Protein AF-A0A1W9I0Q6-F1 (afdb_monomer)

Structure (mmCIF, N/CA/C/O backbone):
data_AF-A0A1W9I0Q6-F1
#
_entry.id   AF-A0A1W9I0Q6-F1
#
loop_
_atom_site.group_PDB
_atom_site.id
_atom_site.type_symbol
_atom_site.label_atom_id
_atom_site.label_alt_id
_atom_site.label_comp_id
_atom_site.label_asym_id
_atom_site.label_enti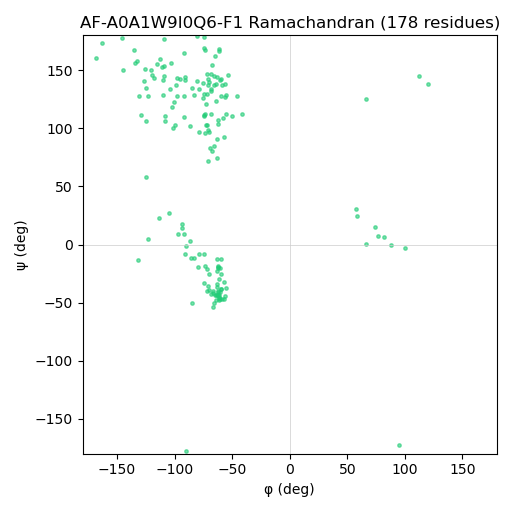ty_id
_atom_site.label_seq_id
_atom_site.pdbx_PDB_ins_code
_atom_site.Cartn_x
_atom_site.Cartn_y
_atom_site.Cartn_z
_atom_site.occupancy
_atom_site.B_iso_or_equiv
_atom_site.auth_seq_id
_atom_site.auth_comp_id
_atom_site.auth_asym_id
_atom_site.auth_atom_id
_atom_site.pdbx_PDB_model_num
ATOM 1 N N . MET A 1 1 ? -21.329 -47.667 -46.191 1.00 39.59 1 MET A N 1
ATOM 2 C CA . MET A 1 1 ? -21.368 -47.546 -44.718 1.00 39.59 1 MET A CA 1
ATOM 3 C C . MET A 1 1 ? -20.084 -46.858 -44.285 1.00 39.59 1 MET A C 1
ATOM 5 O O . MET A 1 1 ? -19.028 -47.456 -44.417 1.00 39.59 1 MET A O 1
ATOM 9 N N . ILE A 1 2 ? -20.147 -45.584 -43.893 1.00 38.78 2 ILE A N 1
ATOM 10 C CA . ILE A 1 2 ? -18.985 -44.810 -43.426 1.00 38.78 2 ILE A CA 1
ATOM 11 C C . ILE A 1 2 ? -19.354 -44.279 -42.042 1.00 38.78 2 ILE A C 1
ATOM 13 O O . ILE A 1 2 ? -20.195 -43.390 -41.925 1.00 38.78 2 ILE A O 1
ATOM 17 N N . ASN A 1 3 ? -18.756 -44.868 -41.007 1.00 37.31 3 ASN A N 1
ATOM 18 C CA . ASN A 1 3 ? -18.852 -44.400 -39.628 1.00 37.31 3 ASN A CA 1
ATOM 19 C C . ASN A 1 3 ? -18.115 -43.063 -39.511 1.00 37.31 3 ASN A C 1
ATOM 21 O O . ASN A 1 3 ? -16.892 -43.017 -39.629 1.00 37.31 3 ASN A O 1
ATOM 25 N N . ARG A 1 4 ? -18.848 -41.974 -39.267 1.00 41.19 4 ARG A N 1
ATOM 26 C CA . ARG A 1 4 ? -18.272 -40.704 -38.814 1.00 41.19 4 ARG A CA 1
ATOM 27 C C . ARG A 1 4 ? -18.498 -40.593 -37.313 1.00 41.19 4 ARG A C 1
ATOM 29 O O . ARG A 1 4 ? -19.593 -40.273 -36.867 1.00 41.19 4 ARG A O 1
ATOM 36 N N . ILE A 1 5 ? -17.454 -40.893 -36.549 1.00 46.75 5 ILE A N 1
ATOM 37 C CA . ILE A 1 5 ? -17.387 -40.608 -35.116 1.00 46.75 5 ILE A CA 1
ATOM 38 C C . ILE A 1 5 ? -17.161 -39.099 -34.988 1.00 46.75 5 ILE A C 1
ATOM 40 O O . ILE A 1 5 ? -16.113 -38.588 -35.377 1.00 46.75 5 ILE A O 1
ATOM 44 N N . ALA A 1 6 ? -18.173 -38.382 -34.505 1.00 43.44 6 ALA A N 1
ATOM 45 C CA . ALA A 1 6 ? -18.057 -36.974 -34.159 1.00 43.44 6 ALA A CA 1
ATOM 46 C C . ALA A 1 6 ? -17.273 -36.854 -32.844 1.00 43.44 6 ALA A C 1
ATOM 48 O O . ALA A 1 6 ? -17.750 -37.257 -31.785 1.00 43.44 6 ALA A O 1
ATOM 49 N N . PHE A 1 7 ? -16.056 -36.320 -32.922 1.00 38.62 7 PHE A N 1
ATOM 50 C CA . PHE A 1 7 ? -15.275 -35.917 -31.757 1.00 38.62 7 PHE A CA 1
ATOM 51 C C . PHE A 1 7 ? -15.909 -34.651 -31.165 1.00 38.62 7 PHE A C 1
ATOM 53 O O . PHE A 1 7 ? -15.760 -33.556 -31.705 1.00 38.62 7 PHE A O 1
ATOM 60 N N . VAL A 1 8 ? -16.646 -34.804 -30.067 1.00 44.09 8 VAL A N 1
ATOM 61 C CA . VAL A 1 8 ? -17.099 -33.683 -29.238 1.00 44.09 8 VAL A CA 1
ATOM 62 C C . VAL A 1 8 ? -15.913 -33.259 -28.375 1.00 44.09 8 VAL A C 1
ATOM 64 O O . VAL A 1 8 ? -15.616 -33.874 -27.354 1.00 44.09 8 VAL A O 1
ATOM 67 N N . GLY A 1 9 ? -15.192 -32.231 -28.817 1.00 40.22 9 GLY A N 1
ATOM 68 C CA . GLY A 1 9 ? -14.176 -31.569 -28.006 1.00 40.22 9 GLY A CA 1
ATOM 69 C C . GLY A 1 9 ? -14.847 -30.718 -26.932 1.00 40.22 9 GLY A C 1
ATOM 70 O O . GLY A 1 9 ? -15.237 -29.584 -27.195 1.00 40.22 9 GLY A O 1
ATOM 71 N N . ILE A 1 10 ? -14.998 -31.266 -25.727 1.00 51.72 10 ILE A N 1
ATOM 72 C CA . ILE A 1 10 ? -15.339 -30.484 -24.535 1.00 51.72 10 ILE A CA 1
ATOM 73 C C . ILE A 1 10 ? -14.088 -29.682 -24.163 1.00 51.72 10 ILE A C 1
ATOM 75 O O . ILE A 1 10 ? -13.133 -30.223 -23.609 1.00 51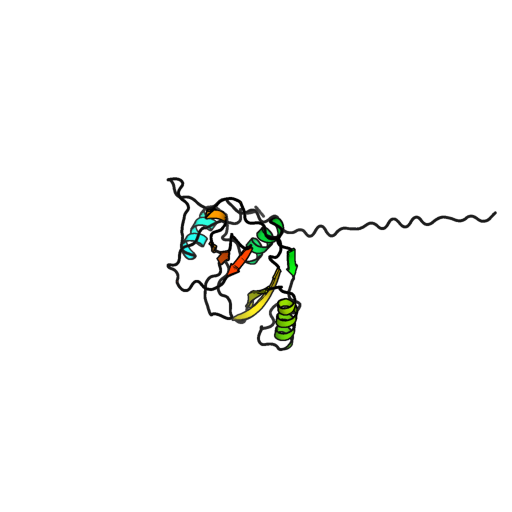.72 10 ILE A O 1
ATOM 79 N N . PHE A 1 11 ? -14.081 -28.388 -24.486 1.00 46.62 11 PHE A N 1
ATOM 80 C CA . PHE A 1 11 ? -13.127 -27.440 -23.918 1.00 46.62 11 PHE A CA 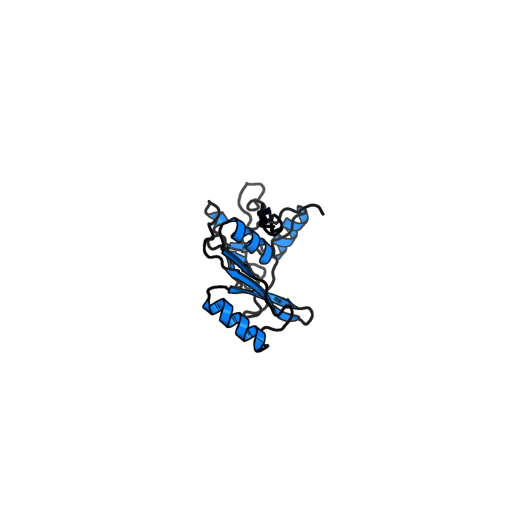1
ATOM 81 C C . PHE A 1 11 ? -13.488 -27.227 -22.447 1.00 46.62 11 PHE A C 1
ATOM 83 O O . PHE A 1 11 ? -14.374 -26.442 -22.112 1.00 46.62 11 PHE A O 1
ATOM 90 N N . ILE A 1 12 ? -12.811 -27.955 -21.561 1.00 47.06 12 ILE A N 1
ATOM 91 C CA . ILE A 1 12 ? -12.829 -27.663 -20.131 1.00 47.06 12 ILE A CA 1
ATOM 92 C C . ILE A 1 12 ? -12.022 -26.375 -19.950 1.00 47.06 12 ILE A C 1
ATOM 94 O O . ILE A 1 12 ? -10.792 -26.396 -19.926 1.00 47.06 12 ILE A O 1
ATOM 98 N N . PHE A 1 13 ? -12.719 -25.244 -19.841 1.00 43.91 13 PHE A N 1
ATOM 99 C CA . PHE A 1 13 ? -12.161 -24.043 -19.230 1.00 43.91 13 PHE A CA 1
ATOM 100 C C . PHE A 1 13 ? -11.876 -24.377 -17.761 1.00 43.91 13 PHE A C 1
ATOM 102 O O . PHE A 1 13 ? -12.733 -24.230 -16.892 1.00 43.91 13 PHE A O 1
ATOM 109 N N . LEU A 1 14 ? -10.663 -24.857 -17.481 1.00 44.56 14 LEU A N 1
ATOM 110 C CA . LEU A 1 14 ? -10.070 -24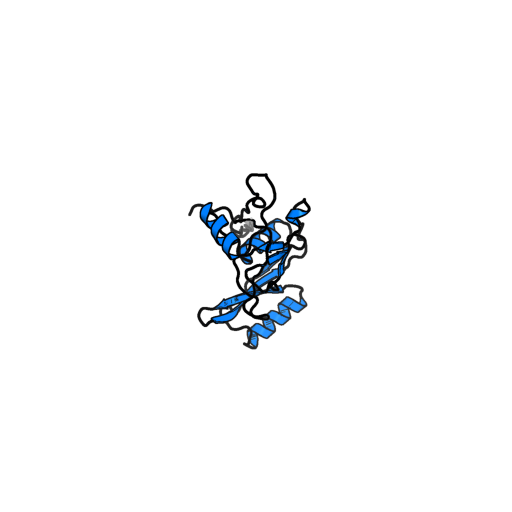.775 -16.152 1.00 44.56 14 LEU A CA 1
ATOM 111 C C . LEU A 1 14 ? -9.802 -23.291 -15.900 1.00 44.56 14 LEU A C 1
ATOM 113 O O . LEU A 1 14 ? -8.705 -22.789 -16.133 1.00 44.56 14 LEU A O 1
ATOM 117 N N . GLY A 1 15 ? -10.851 -22.568 -15.507 1.00 37.88 15 GLY A N 1
ATOM 118 C CA . GLY A 1 15 ? -10.709 -21.239 -14.946 1.00 37.88 15 GLY A CA 1
ATOM 119 C C . GLY A 1 15 ? -9.761 -21.355 -13.765 1.00 37.88 15 GLY A C 1
ATOM 120 O O . GLY A 1 15 ? -10.082 -22.013 -12.774 1.00 37.88 15 GLY A O 1
ATOM 121 N N . LEU A 1 16 ? -8.575 -20.760 -13.897 1.00 40.12 16 LEU A N 1
ATOM 122 C CA . LEU A 1 16 ? -7.727 -20.449 -12.762 1.00 40.12 16 LEU A CA 1
ATOM 123 C C . LEU A 1 16 ? -8.557 -19.560 -11.831 1.00 40.12 16 LEU A C 1
ATOM 125 O O . LEU A 1 16 ? -8.575 -18.340 -11.976 1.00 40.12 16 LEU A O 1
ATOM 129 N N . ASN A 1 17 ? -9.243 -20.170 -10.867 1.00 39.88 17 ASN A N 1
ATOM 130 C CA . ASN A 1 17 ? -9.587 -19.490 -9.632 1.00 39.88 17 ASN A CA 1
ATOM 131 C C . ASN A 1 17 ? -8.254 -19.226 -8.938 1.00 39.88 17 ASN A C 1
ATOM 133 O O . ASN A 1 17 ? -7.757 -20.035 -8.157 1.00 39.88 17 ASN A O 1
ATOM 137 N N . SER A 1 18 ? -7.633 -18.118 -9.336 1.00 44.06 18 SER A N 1
ATOM 138 C CA . SER A 1 18 ? -6.624 -17.424 -8.562 1.00 44.06 18 SER A CA 1
ATOM 139 C C . SER A 1 18 ? -7.111 -17.417 -7.116 1.00 44.06 18 SER A C 1
ATOM 141 O O . SER A 1 18 ? -8.138 -16.808 -6.811 1.00 44.06 18 SER A O 1
ATOM 143 N N . LEU A 1 19 ? -6.417 -18.149 -6.239 1.00 45.22 19 LEU A N 1
ATOM 144 C CA . LEU A 1 19 ? -6.500 -17.946 -4.799 1.00 45.22 19 LEU A CA 1
ATOM 145 C C . LEU A 1 19 ? -5.963 -16.536 -4.517 1.00 45.22 19 LEU A C 1
ATOM 147 O O . LEU A 1 19 ? -4.849 -16.362 -4.026 1.00 45.22 19 LEU A O 1
ATOM 151 N N . ALA A 1 20 ? -6.741 -15.505 -4.839 1.00 53.50 20 ALA A N 1
ATOM 152 C CA . ALA A 1 20 ? -6.611 -14.244 -4.147 1.00 53.50 20 ALA A CA 1
ATOM 153 C C . ALA A 1 20 ? -6.970 -14.574 -2.699 1.00 53.50 20 ALA A C 1
ATOM 155 O O . ALA A 1 20 ? -8.133 -14.839 -2.394 1.00 53.50 20 ALA A O 1
ATOM 156 N N . ALA A 1 21 ? -5.955 -14.678 -1.837 1.00 59.66 21 ALA A N 1
ATOM 157 C CA . ALA A 1 21 ? -6.163 -14.853 -0.409 1.00 59.66 21 ALA A CA 1
ATOM 158 C C . ALA A 1 21 ? -7.233 -13.850 0.036 1.00 59.66 21 ALA A C 1
ATOM 160 O O . ALA A 1 21 ? -7.163 -12.666 -0.306 1.00 59.66 21 ALA A O 1
ATOM 161 N N . ASP A 1 22 ? -8.263 -14.337 0.724 1.00 76.94 22 ASP A N 1
ATOM 162 C CA . ASP A 1 22 ? -9.381 -13.508 1.148 1.00 76.94 22 ASP A CA 1
ATOM 163 C C . ASP A 1 22 ? -8.898 -12.530 2.235 1.00 76.94 22 ASP A C 1
ATOM 165 O O . ASP A 1 22 ? -9.004 -12.796 3.425 1.00 76.94 22 ASP A O 1
ATOM 169 N N . VAL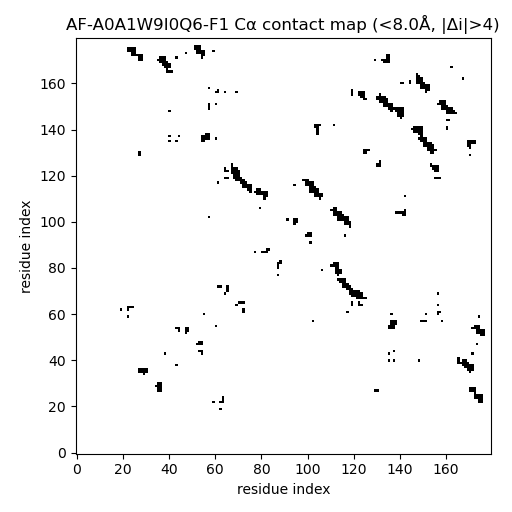 A 1 23 ? -8.307 -11.397 1.830 1.00 87.69 23 VAL A N 1
ATOM 170 C CA . VAL A 1 23 ? -7.934 -10.306 2.742 1.00 87.69 23 VAL A CA 1
ATOM 171 C C . VAL A 1 23 ? -9.197 -9.751 3.395 1.00 87.69 23 VAL A C 1
ATOM 173 O O . VAL A 1 23 ? -9.993 -9.073 2.738 1.00 87.69 23 VAL A O 1
ATOM 176 N N . GLN A 1 24 ? -9.377 -10.049 4.677 1.00 91.06 24 GLN A N 1
ATOM 177 C CA . GLN A 1 24 ? -10.445 -9.500 5.498 1.00 91.06 24 GLN A CA 1
ATOM 178 C C . GLN A 1 24 ? -9.866 -8.396 6.378 1.00 91.06 24 GLN A C 1
ATOM 180 O O . GLN A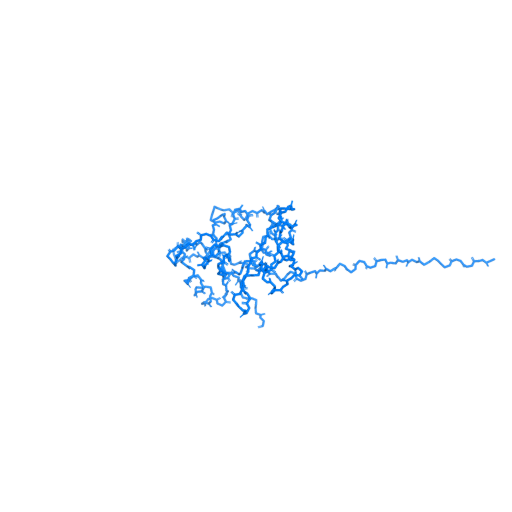 1 24 ? -8.985 -8.644 7.201 1.00 91.06 24 GLN A O 1
ATOM 185 N N . LEU A 1 25 ? -10.360 -7.174 6.198 1.00 92.31 25 LEU A N 1
ATOM 186 C CA . LEU A 1 25 ? -9.999 -6.047 7.049 1.00 92.31 25 LEU A CA 1
ATOM 187 C C . LEU A 1 25 ? -10.984 -5.945 8.213 1.00 92.31 25 LEU A C 1
ATOM 189 O O . LEU A 1 25 ? -12.181 -6.177 8.045 1.00 92.31 25 LEU A O 1
ATOM 193 N N . THR A 1 26 ? -10.492 -5.558 9.387 1.00 93.62 26 THR A N 1
ATOM 194 C CA . THR A 1 26 ? -11.357 -5.124 10.486 1.00 93.62 26 THR A CA 1
ATOM 195 C C . THR A 1 26 ? -12.151 -3.888 10.075 1.00 93.62 26 THR A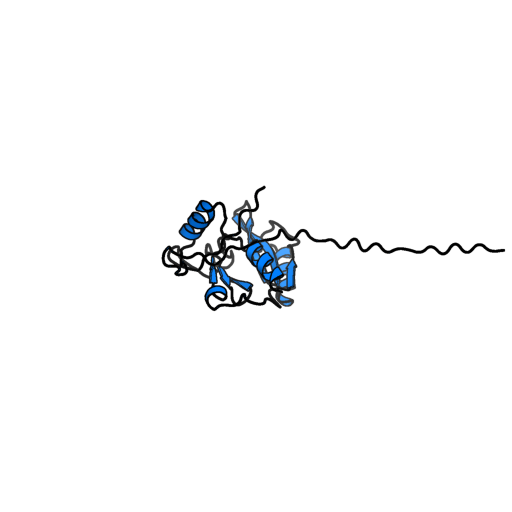 C 1
ATOM 197 O O . THR A 1 26 ? -11.814 -3.195 9.108 1.00 93.62 26 THR A O 1
ATOM 200 N N . ASP A 1 27 ? -13.169 -3.551 10.858 1.00 92.38 27 ASP A N 1
ATOM 201 C CA . ASP A 1 27 ? -13.666 -2.178 10.880 1.00 92.38 27 ASP A CA 1
ATOM 202 C C . ASP A 1 27 ? -12.559 -1.207 11.363 1.00 92.38 27 ASP A C 1
ATOM 204 O O . ASP A 1 27 ? -11.501 -1.631 11.853 1.00 92.38 27 ASP A O 1
ATOM 208 N N . ILE A 1 28 ? -12.789 0.095 11.209 1.00 93.31 28 ILE A N 1
ATOM 209 C CA . ILE A 1 28 ? -11.964 1.160 11.773 1.00 93.31 28 ILE A CA 1
ATOM 210 C C . ILE A 1 28 ? -11.877 0.950 13.283 1.00 93.31 28 ILE A C 1
ATOM 212 O O . ILE A 1 28 ? -12.897 0.836 13.969 1.00 93.31 28 ILE A O 1
ATOM 216 N N . LEU A 1 29 ? -10.654 0.904 13.812 1.00 94.38 29 LEU A N 1
ATOM 217 C CA . LEU A 1 29 ? -10.459 0.745 15.248 1.00 94.38 29 LEU A CA 1
ATOM 218 C C . LEU A 1 29 ? -11.033 1.949 16.002 1.00 94.38 29 LEU A C 1
ATOM 220 O O . LEU A 1 29 ? -10.854 3.097 15.591 1.00 94.38 29 LEU A O 1
ATOM 224 N N . ARG A 1 30 ? -11.703 1.685 17.125 1.00 94.94 30 ARG A N 1
ATOM 225 C CA . ARG A 1 30 ? -12.355 2.693 17.967 1.00 94.94 30 ARG A CA 1
ATOM 226 C C . ARG A 1 30 ? -11.867 2.590 19.409 1.00 94.94 30 ARG A C 1
ATOM 228 O O . ARG A 1 30 ? -11.467 1.515 19.852 1.00 94.94 30 ARG A O 1
ATOM 235 N N . ASP A 1 31 ? -11.875 3.715 20.116 1.00 93.06 31 ASP A N 1
ATOM 236 C CA . ASP A 1 31 ? -11.633 3.756 21.556 1.00 93.06 31 ASP A CA 1
ATOM 237 C C . ASP A 1 31 ? -12.842 3.231 22.350 1.00 93.06 31 ASP A C 1
ATOM 239 O O . ASP A 1 31 ? -13.889 2.886 21.797 1.00 93.06 31 ASP A O 1
ATOM 243 N N . GLU A 1 32 ? -12.706 3.192 23.674 1.00 94.19 32 GLU A N 1
ATOM 244 C CA . GLU A 1 32 ? -13.744 2.726 24.603 1.00 94.19 32 GLU A CA 1
ATOM 245 C C . GLU A 1 32 ? -15.027 3.577 24.555 1.00 94.19 32 GLU A C 1
ATOM 247 O O . GLU A 1 32 ? -16.094 3.124 24.964 1.00 94.19 32 GLU A O 1
ATOM 252 N N . THR A 1 33 ? -14.941 4.806 24.033 1.00 95.06 33 THR A N 1
ATOM 253 C CA . THR A 1 33 ? -16.078 5.719 23.844 1.00 95.06 33 THR A CA 1
ATOM 254 C C . THR A 1 33 ? -16.741 5.563 22.473 1.00 95.06 33 THR A C 1
ATOM 256 O O . THR A 1 33 ? -17.718 6.251 22.176 1.00 95.06 33 THR A O 1
ATOM 259 N N . GLY A 1 34 ? -16.224 4.666 21.628 1.00 92.88 34 GLY A N 1
ATOM 260 C CA . GLY A 1 34 ? -16.698 4.431 20.268 1.00 92.88 34 GLY A CA 1
ATOM 261 C C . GLY A 1 34 ? -16.152 5.418 19.234 1.00 92.88 34 GLY A C 1
ATOM 262 O O . GLY A 1 34 ? -16.577 5.377 18.074 1.00 92.88 34 GLY A O 1
ATOM 263 N N . LYS A 1 35 ? -15.213 6.299 19.595 1.00 93.75 35 LYS A N 1
ATOM 264 C CA . LYS A 1 35 ? -14.609 7.240 18.642 1.00 93.75 35 LYS A CA 1
ATOM 265 C C . LYS A 1 35 ? -13.513 6.557 17.826 1.00 93.75 35 LYS A C 1
ATOM 267 O O . LYS A 1 35 ? -12.746 5.783 18.395 1.00 93.75 35 LYS A O 1
ATOM 272 N N . PRO A 1 36 ? -13.397 6.841 16.518 1.00 94.69 36 PRO A N 1
ATOM 273 C CA . PRO A 1 36 ? -12.306 6.320 15.703 1.00 94.69 36 PRO A CA 1
ATOM 274 C C . PRO A 1 36 ? -10.923 6.670 16.265 1.00 94.69 36 PRO A C 1
ATOM 276 O O . PRO A 1 36 ? -10.678 7.803 16.684 1.00 94.69 36 PRO A O 1
ATOM 279 N N . LEU A 1 37 ? -10.005 5.707 16.232 1.00 94.31 37 LEU A N 1
ATOM 280 C CA . LEU A 1 37 ? -8.620 5.899 16.640 1.00 94.31 37 LEU A CA 1
ATOM 281 C C . LEU A 1 37 ? -7.791 6.494 15.498 1.00 94.31 37 LEU A C 1
ATOM 283 O O . LEU A 1 37 ? -7.742 5.954 14.393 1.00 94.31 37 LEU A O 1
ATOM 287 N N . LEU A 1 38 ? -7.076 7.573 15.816 1.00 94.19 38 LEU A N 1
ATOM 288 C CA . LEU A 1 38 ? -6.009 8.144 15.000 1.00 94.19 38 LEU A CA 1
ATOM 289 C C . LEU A 1 38 ? -4.680 7.852 15.696 1.00 94.19 38 LEU A C 1
ATOM 291 O O . LEU A 1 38 ? -4.362 8.455 16.725 1.00 94.19 38 LEU A O 1
ATOM 295 N N . LEU A 1 39 ? -3.918 6.909 15.153 1.00 93.12 39 LEU A N 1
ATOM 296 C CA . LEU A 1 39 ? -2.680 6.413 15.757 1.00 93.12 39 LEU A CA 1
ATOM 297 C C . LEU A 1 39 ? -1.494 6.749 14.872 1.00 93.12 39 LEU A C 1
ATOM 299 O O . LEU A 1 39 ? -1.655 6.911 13.665 1.00 93.12 39 LEU A O 1
ATOM 303 N N . ASN A 1 40 ? -0.300 6.832 15.453 1.00 91.75 40 ASN A N 1
ATOM 304 C CA . ASN A 1 40 ? 0.910 6.785 14.645 1.00 91.75 40 ASN A CA 1
ATOM 305 C C . ASN A 1 40 ? 1.179 5.361 14.146 1.00 91.75 40 ASN A C 1
ATOM 307 O O . ASN A 1 40 ? 0.554 4.395 14.591 1.00 91.75 40 ASN A O 1
ATOM 311 N N . ILE A 1 41 ? 2.121 5.224 13.218 1.00 89.69 41 ILE A N 1
ATOM 312 C CA . ILE A 1 41 ? 2.462 3.936 12.612 1.00 89.69 41 ILE A CA 1
ATOM 313 C C . ILE A 1 41 ? 2.945 2.893 13.636 1.00 89.69 41 ILE A C 1
ATOM 315 O O . ILE A 1 41 ? 2.566 1.726 13.546 1.00 89.69 41 ILE A O 1
ATOM 319 N N . VAL A 1 42 ? 3.715 3.302 14.651 1.00 89.88 42 VAL A N 1
ATOM 320 C CA . VAL A 1 42 ? 4.243 2.399 15.690 1.00 89.88 42 VAL A CA 1
ATOM 321 C C . VAL A 1 42 ? 3.101 1.834 16.538 1.00 89.88 42 VAL A C 1
ATOM 323 O O . VAL A 1 42 ? 2.973 0.618 16.683 1.00 89.88 42 VAL A O 1
ATOM 326 N N . ASP A 1 43 ? 2.222 2.702 17.032 1.00 93.56 43 ASP A N 1
ATOM 327 C CA . ASP A 1 43 ? 1.042 2.325 17.810 1.00 93.56 43 ASP A CA 1
ATOM 328 C C . ASP A 1 43 ? 0.068 1.483 16.977 1.00 93.56 43 ASP A C 1
ATOM 330 O O . ASP A 1 43 ? -0.542 0.551 17.501 1.00 93.56 43 ASP A O 1
ATOM 334 N N . SER A 1 44 ? -0.030 1.750 15.670 1.00 92.88 44 SER A N 1
ATOM 335 C CA . SER A 1 44 ? -0.845 0.969 14.729 1.00 92.88 44 SER A CA 1
ATOM 336 C C . SER A 1 44 ? -0.350 -0.475 14.603 1.00 92.88 44 SER A C 1
ATOM 338 O O . SER A 1 44 ? -1.147 -1.413 14.654 1.00 92.88 44 SER A O 1
ATOM 340 N N . HIS A 1 45 ? 0.968 -0.685 14.512 1.00 92.19 45 HIS A N 1
ATOM 341 C CA . HIS A 1 45 ? 1.546 -2.030 14.551 1.00 92.19 45 HIS A CA 1
ATOM 342 C C . HIS A 1 45 ? 1.242 -2.739 15.875 1.00 92.19 45 HIS A C 1
ATOM 344 O O . HIS A 1 45 ? 0.797 -3.890 15.874 1.00 92.19 45 HIS A O 1
ATOM 350 N N . LEU A 1 46 ? 1.454 -2.052 17.001 1.00 93.56 46 LEU A N 1
ATOM 351 C CA . LEU A 1 46 ? 1.265 -2.626 18.333 1.00 93.56 46 LEU A CA 1
ATOM 352 C C . LEU A 1 46 ? -0.195 -3.006 18.602 1.00 93.56 46 LEU A C 1
ATOM 354 O O . LEU A 1 46 ? -0.456 -4.086 19.139 1.00 93.56 46 LEU A O 1
ATOM 358 N N . ILE A 1 47 ? -1.151 -2.149 18.234 1.00 94.44 47 ILE A N 1
ATOM 359 C CA . ILE A 1 47 ? -2.574 -2.403 18.484 1.00 94.44 47 ILE A CA 1
ATOM 360 C C . ILE A 1 47 ? -3.115 -3.536 17.608 1.00 94.44 47 ILE A C 1
ATOM 362 O O . ILE A 1 47 ? -3.873 -4.370 18.107 1.00 94.44 47 ILE A O 1
ATOM 366 N N . CYS A 1 48 ? -2.698 -3.623 16.338 1.00 94.31 48 CYS A N 1
ATOM 367 C CA . CYS A 1 48 ? -3.089 -4.742 15.484 1.00 94.31 48 CYS A CA 1
ATOM 368 C C . CYS A 1 48 ? -2.518 -6.057 16.031 1.00 94.31 48 CYS A C 1
ATOM 370 O O . CYS A 1 48 ? -3.274 -7.006 16.245 1.00 94.31 48 CYS A O 1
ATOM 372 N N . ALA A 1 49 ? -1.224 -6.082 16.374 1.00 93.12 49 ALA A N 1
ATOM 373 C CA . ALA A 1 49 ? -0.562 -7.269 16.915 1.00 93.12 49 ALA A CA 1
ATOM 374 C C . ALA A 1 49 ? -1.185 -7.755 18.235 1.00 93.12 49 ALA A C 1
ATOM 376 O O . ALA A 1 49 ? -1.392 -8.956 18.419 1.00 93.12 49 ALA A O 1
ATOM 377 N N . ARG A 1 50 ? -1.549 -6.836 19.144 1.00 93.44 50 ARG A N 1
ATOM 378 C CA . ARG A 1 50 ? -2.201 -7.168 20.427 1.00 93.44 50 ARG A CA 1
ATOM 379 C C . ARG A 1 50 ? -3.498 -7.958 20.239 1.00 93.44 50 ARG A C 1
ATOM 381 O O . ARG A 1 50 ? -3.815 -8.813 21.060 1.00 93.44 50 ARG A O 1
ATOM 388 N N . ASN A 1 51 ? -4.211 -7.701 19.147 1.00 89.62 51 ASN A N 1
ATOM 389 C CA . ASN A 1 51 ? -5.465 -8.365 18.805 1.00 89.62 51 ASN A CA 1
ATOM 390 C C . ASN A 1 51 ? -5.275 -9.587 17.891 1.00 89.62 51 ASN A C 1
ATOM 392 O O . ASN A 1 51 ? -6.240 -10.037 17.281 1.00 89.62 51 ASN A O 1
ATOM 396 N N . LYS A 1 52 ? -4.050 -10.132 17.793 1.00 92.38 52 LYS A N 1
ATOM 397 C CA . LYS A 1 52 ? -3.685 -11.248 16.894 1.00 92.38 52 LYS A CA 1
ATOM 398 C C . LYS A 1 52 ? -3.950 -10.957 15.408 1.00 92.38 52 LYS A C 1
ATOM 400 O O . LYS A 1 52 ? -4.107 -11.877 14.612 1.00 92.38 52 LYS A O 1
ATOM 405 N N . ASN A 1 53 ? -3.969 -9.678 15.055 1.00 93.31 53 ASN A N 1
ATOM 406 C CA . ASN A 1 53 ? -4.086 -9.175 13.696 1.00 93.31 53 ASN A CA 1
ATOM 407 C C . ASN A 1 53 ? -2.744 -8.560 13.273 1.00 93.31 53 ASN A C 1
ATOM 409 O O . ASN A 1 53 ? -1.819 -8.442 14.080 1.00 93.31 53 ASN A O 1
ATOM 413 N N . HIS A 1 54 ? -2.633 -8.095 12.033 1.00 93.62 54 HIS A N 1
ATOM 414 C CA . HIS A 1 54 ? -1.484 -7.294 11.603 1.00 93.62 54 HIS A CA 1
ATOM 415 C C . HIS A 1 54 ? -1.922 -6.056 10.837 1.00 93.62 54 HIS A C 1
ATOM 417 O O . HIS A 1 54 ? -3.037 -5.973 10.325 1.00 93.62 54 HIS A O 1
ATOM 423 N N . LEU A 1 55 ? -1.046 -5.057 10.810 1.00 93.75 55 LEU A N 1
ATOM 424 C CA . LEU A 1 55 ? -1.267 -3.872 9.997 1.00 93.75 55 LEU A CA 1
ATOM 425 C C . LEU A 1 55 ? -1.158 -4.275 8.510 1.00 93.75 55 LEU A C 1
ATOM 427 O O . LEU A 1 55 ? -0.200 -4.973 8.174 1.00 93.75 55 LEU A O 1
ATOM 431 N N . PRO A 1 56 ? -2.094 -3.890 7.625 1.00 93.44 56 PRO A N 1
ATOM 432 C CA . PRO A 1 56 ? -2.091 -4.381 6.254 1.00 93.44 56 PRO A CA 1
ATOM 433 C C . PRO A 1 56 ? -0.902 -3.845 5.464 1.00 93.44 56 PRO A C 1
ATOM 435 O O . PRO A 1 56 ? -0.610 -2.650 5.481 1.00 93.44 56 PRO A O 1
ATOM 438 N N . SER A 1 57 ? -0.225 -4.717 4.731 1.00 92.00 57 SER A N 1
ATOM 439 C CA . SER A 1 57 ? 0.754 -4.318 3.717 1.00 92.00 57 SER A CA 1
ATOM 440 C C . SER A 1 57 ? 0.085 -3.561 2.560 1.00 92.00 57 SER A C 1
ATOM 442 O O . SER A 1 57 ? -1.125 -3.667 2.340 1.00 92.00 57 SER A O 1
ATOM 444 N N . SER A 1 58 ? 0.872 -2.837 1.756 1.00 91.19 58 SER A N 1
ATOM 445 C CA . SER A 1 58 ? 0.360 -2.206 0.523 1.00 91.19 58 SER A CA 1
ATOM 446 C C . SER A 1 58 ? -0.297 -3.227 -0.411 1.00 91.19 58 SER A C 1
ATOM 448 O O . SER A 1 58 ? -1.328 -2.942 -1.014 1.00 91.19 58 SER A O 1
ATOM 450 N N . ARG A 1 59 ? 0.261 -4.443 -0.488 1.00 91.75 59 ARG A N 1
ATOM 451 C CA . ARG A 1 59 ? -0.297 -5.539 -1.287 1.00 91.75 59 ARG A CA 1
ATOM 452 C C . ARG A 1 59 ? -1.664 -5.984 -0.768 1.00 91.75 59 ARG A C 1
ATOM 454 O O . ARG A 1 59 ? -2.575 -6.176 -1.562 1.00 91.75 59 ARG A O 1
ATOM 461 N N . GLU A 1 60 ? -1.834 -6.126 0.544 1.00 93.19 60 GLU A N 1
ATOM 462 C CA . GLU A 1 60 ? -3.120 -6.520 1.135 1.00 93.19 60 GLU A CA 1
ATOM 463 C C . GLU A 1 60 ? -4.197 -5.455 0.942 1.00 93.19 60 GLU A C 1
ATOM 465 O O . GLU A 1 60 ? -5.329 -5.793 0.600 1.00 93.19 60 GLU A O 1
ATOM 470 N N . PHE A 1 61 ? -3.849 -4.174 1.075 1.00 93.44 61 PHE A N 1
ATOM 471 C CA . PHE A 1 61 ? -4.778 -3.096 0.746 1.00 93.44 61 PHE A CA 1
ATOM 472 C C . PHE A 1 61 ? -5.166 -3.072 -0.728 1.00 93.44 61 PHE A C 1
ATOM 474 O O . PHE A 1 61 ? -6.322 -2.815 -1.045 1.00 93.44 61 PHE A O 1
ATOM 481 N N . LEU A 1 62 ? -4.244 -3.383 -1.636 1.00 92.75 62 LEU A N 1
ATOM 482 C CA . LEU A 1 62 ? -4.576 -3.443 -3.057 1.00 92.75 62 LEU A CA 1
ATOM 483 C C . LEU A 1 62 ? -5.387 -4.687 -3.418 1.00 92.75 62 LEU A C 1
ATOM 485 O O . LEU A 1 62 ? -6.287 -4.601 -4.247 1.00 92.75 62 LEU A O 1
ATOM 489 N N . LEU A 1 63 ? -5.168 -5.819 -2.747 1.00 92.75 63 LEU A N 1
ATOM 490 C CA . LEU A 1 63 ? -6.069 -6.971 -2.847 1.00 92.75 63 LEU A CA 1
ATOM 491 C C . LEU A 1 63 ? -7.472 -6.618 -2.337 1.00 92.75 63 LEU A C 1
ATOM 493 O O . LEU A 1 63 ? -8.467 -7.000 -2.952 1.00 92.75 63 LEU A O 1
ATOM 497 N N . TYR A 1 64 ? -7.559 -5.855 -1.247 1.00 92.62 64 TYR A N 1
ATOM 498 C CA . TYR A 1 64 ? -8.820 -5.292 -0.779 1.00 92.62 64 TYR A CA 1
ATOM 499 C C . TYR A 1 64 ? -9.444 -4.346 -1.822 1.00 92.62 64 TYR A C 1
ATOM 501 O O . TYR A 1 64 ? -10.622 -4.495 -2.140 1.00 92.62 64 TYR A O 1
ATOM 509 N N . ALA A 1 65 ? -8.669 -3.442 -2.428 1.00 93.75 65 ALA A N 1
ATOM 510 C CA . ALA A 1 65 ? -9.150 -2.541 -3.474 1.00 93.75 65 ALA A CA 1
ATOM 511 C C . ALA A 1 65 ? -9.689 -3.303 -4.697 1.00 93.75 65 ALA A C 1
ATOM 513 O O . ALA A 1 65 ? -10.727 -2.931 -5.240 1.00 93.75 65 ALA A O 1
ATOM 514 N N . VAL A 1 66 ? -9.050 -4.410 -5.094 1.00 92.94 66 VAL A N 1
ATOM 515 C CA . VAL A 1 66 ? -9.527 -5.275 -6.190 1.00 92.94 66 VAL A CA 1
ATOM 516 C C . VAL A 1 66 ? -10.894 -5.879 -5.871 1.00 92.94 66 VAL A C 1
ATOM 518 O O . VAL A 1 66 ? -11.785 -5.872 -6.718 1.00 92.94 66 VAL A O 1
ATOM 521 N N . LYS A 1 67 ? -11.129 -6.318 -4.629 1.00 91.62 67 LYS A N 1
ATOM 522 C CA . LYS A 1 67 ? -12.469 -6.771 -4.200 1.00 91.62 67 LYS A CA 1
ATOM 523 C C . LYS A 1 67 ? -13.519 -5.663 -4.234 1.00 91.62 67 LYS A C 1
ATOM 525 O O . LYS A 1 67 ? -14.710 -5.949 -4.304 1.00 91.62 67 LYS A O 1
ATOM 530 N N . ARG A 1 68 ? -13.074 -4.410 -4.162 1.00 92.12 68 ARG A N 1
ATOM 531 C CA . ARG A 1 68 ? -13.890 -3.199 -4.259 1.00 92.12 68 ARG A CA 1
ATOM 532 C C . ARG A 1 68 ? -13.969 -2.649 -5.687 1.00 92.12 68 ARG A C 1
ATOM 534 O O . ARG A 1 68 ? -14.389 -1.516 -5.858 1.00 92.12 68 ARG A O 1
ATOM 541 N N . GLY A 1 69 ? -13.575 -3.420 -6.702 1.00 93.81 69 GLY A N 1
ATOM 542 C CA . GLY A 1 69 ? -13.726 -3.047 -8.111 1.00 93.81 69 GLY A CA 1
ATOM 543 C C . GLY A 1 69 ? -12.467 -2.498 -8.782 1.00 93.81 69 GLY A C 1
ATOM 544 O O . GLY A 1 69 ? -12.494 -2.268 -9.991 1.00 93.81 69 GLY A O 1
ATOM 545 N N . ALA A 1 70 ? -11.351 -2.337 -8.058 1.00 94.38 70 ALA A N 1
ATOM 546 C CA . ALA A 1 70 ? -10.078 -2.014 -8.699 1.00 94.38 70 ALA A CA 1
ATOM 547 C C . ALA A 1 70 ? -9.686 -3.106 -9.704 1.00 94.38 70 ALA A C 1
ATOM 549 O O . ALA A 1 70 ? -9.885 -4.302 -9.478 1.00 94.38 70 ALA A O 1
ATOM 550 N N . LYS A 1 71 ? -9.102 -2.690 -10.825 1.00 94.25 71 LYS A N 1
ATOM 551 C CA . LYS A 1 71 ? -8.948 -3.547 -11.998 1.00 94.25 71 LYS A CA 1
ATOM 552 C C . LYS A 1 71 ? -8.005 -4.727 -11.784 1.00 94.25 71 LYS A C 1
ATOM 554 O O . LYS A 1 71 ? -8.370 -5.850 -12.128 1.00 94.25 71 LYS A O 1
ATOM 559 N N . LYS A 1 72 ? -6.766 -4.487 -11.329 1.00 89.00 72 LYS A N 1
ATOM 560 C CA . LYS A 1 72 ? -5.750 -5.554 -11.229 1.00 89.00 72 LYS A CA 1
ATOM 561 C C . LYS A 1 72 ? -4.501 -5.184 -10.431 1.00 89.00 72 LYS A C 1
ATOM 563 O O . LYS A 1 72 ? -4.131 -4.018 -10.316 1.00 89.00 72 LYS A O 1
ATOM 568 N N . ILE A 1 73 ? -3.805 -6.239 -10.009 1.00 93.06 73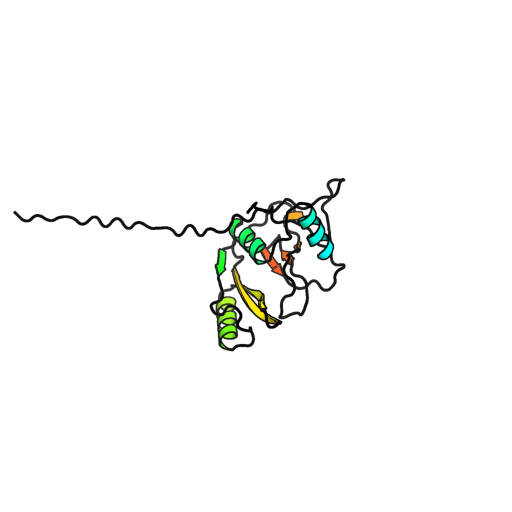 ILE A N 1
ATOM 569 C CA . ILE A 1 73 ? -2.388 -6.254 -9.632 1.00 93.06 73 ILE A CA 1
ATOM 570 C C . ILE A 1 73 ? -1.636 -7.048 -10.708 1.00 93.06 73 ILE A C 1
ATOM 572 O O . ILE A 1 73 ? -2.161 -8.038 -11.223 1.00 93.06 73 ILE A O 1
ATOM 576 N N . VAL A 1 74 ? -0.430 -6.614 -11.066 1.00 94.62 74 VAL A N 1
ATOM 577 C CA . VAL A 1 74 ? 0.447 -7.285 -12.032 1.00 94.62 74 VAL A CA 1
ATOM 578 C C . VAL A 1 74 ? 1.839 -7.424 -11.429 1.00 94.62 74 VAL A C 1
ATOM 580 O O . VAL A 1 74 ? 2.402 -6.446 -10.956 1.00 94.62 74 VAL A O 1
ATOM 583 N N . GLU A 1 75 ? 2.405 -8.627 -11.432 1.00 95.00 75 GLU A N 1
ATOM 584 C CA . GLU A 1 75 ? 3.763 -8.844 -10.921 1.00 95.00 75 GLU A CA 1
ATOM 585 C C . GLU A 1 75 ? 4.813 -8.242 -11.869 1.00 95.00 75 GLU A C 1
ATOM 587 O O . GLU A 1 75 ? 4.631 -8.242 -13.088 1.00 95.00 75 GLU A O 1
ATOM 592 N N . THR A 1 76 ? 5.922 -7.740 -11.318 1.00 95.94 76 THR A N 1
ATOM 593 C CA . THR A 1 76 ? 7.076 -7.324 -12.135 1.00 95.94 76 THR A CA 1
ATOM 594 C C . THR A 1 76 ? 7.746 -8.535 -12.788 1.00 95.94 76 THR A C 1
ATOM 596 O O . THR A 1 76 ? 7.815 -9.614 -12.194 1.00 95.94 76 THR A O 1
ATOM 599 N N . ASN A 1 77 ? 8.300 -8.365 -13.993 1.00 97.44 77 ASN A N 1
ATOM 600 C CA . ASN A 1 77 ? 9.143 -9.393 -14.613 1.00 97.44 77 ASN A CA 1
ATOM 601 C C . ASN A 1 77 ? 10.568 -9.411 -14.040 1.00 97.44 77 ASN A C 1
ATOM 603 O O . ASN A 1 77 ? 11.352 -10.306 -14.360 1.00 97.44 77 ASN A O 1
ATOM 607 N N . PHE A 1 78 ? 10.919 -8.428 -13.210 1.00 96.88 78 PHE A N 1
ATOM 608 C CA . PHE A 1 78 ? 12.266 -8.223 -12.689 1.00 96.88 78 PHE A CA 1
ATOM 609 C C . PHE A 1 78 ? 12.279 -8.181 -11.155 1.00 96.88 78 PHE A C 1
ATOM 611 O O . PHE A 1 78 ? 12.730 -7.192 -10.568 1.00 96.88 78 PHE A O 1
ATOM 618 N N . PRO A 1 79 ? 11.806 -9.249 -10.481 1.00 93.88 79 PRO A N 1
ATOM 619 C CA . PRO A 1 79 ? 11.803 -9.287 -9.028 1.00 93.88 79 PRO A CA 1
ATOM 620 C C . PRO A 1 79 ? 13.231 -9.124 -8.502 1.00 93.88 79 PRO A C 1
ATOM 622 O O . PRO A 1 79 ? 14.174 -9.721 -9.020 1.00 93.88 79 PRO A O 1
ATOM 625 N N . GLU A 1 80 ? 13.378 -8.309 -7.460 1.00 94.38 80 GLU A N 1
ATOM 626 C CA . GLU A 1 80 ? 14.647 -8.035 -6.770 1.00 94.38 80 GLU A CA 1
ATOM 627 C C . GLU A 1 80 ? 15.715 -7.280 -7.594 1.00 94.38 80 GLU A C 1
ATOM 629 O O . GLU A 1 80 ? 16.779 -6.967 -7.049 1.00 94.38 80 GLU A O 1
ATOM 634 N N . ILE A 1 81 ? 15.446 -6.916 -8.856 1.00 96.69 81 ILE A N 1
ATOM 635 C CA . ILE A 1 81 ? 16.341 -6.074 -9.664 1.00 96.69 81 ILE A CA 1
ATOM 636 C C . ILE A 1 81 ? 16.065 -4.600 -9.368 1.00 96.69 81 ILE A C 1
ATOM 638 O O . ILE A 1 81 ? 14.919 -4.155 -9.307 1.00 96.69 81 ILE A O 1
ATOM 642 N N . SER A 1 82 ? 17.136 -3.828 -9.184 1.00 94.69 82 SER A N 1
ATOM 643 C CA . SER A 1 82 ? 17.024 -2.415 -8.842 1.00 94.69 82 SER A CA 1
ATOM 644 C C . SER A 1 82 ? 16.288 -1.600 -9.911 1.00 94.69 82 SER A C 1
ATOM 646 O O . SER A 1 82 ? 16.550 -1.756 -11.102 1.00 94.69 82 SER A O 1
ATOM 648 N N . ILE A 1 83 ? 15.466 -0.636 -9.479 1.00 93.81 83 ILE A N 1
ATOM 649 C CA . ILE A 1 83 ? 14.799 0.345 -10.359 1.00 93.81 83 ILE A CA 1
ATOM 650 C C . ILE A 1 83 ? 15.774 1.210 -11.175 1.00 93.81 83 ILE A C 1
ATOM 652 O O . ILE A 1 83 ? 15.365 1.912 -12.097 1.00 93.81 83 ILE A O 1
ATOM 656 N N . TYR A 1 84 ? 17.066 1.186 -10.839 1.00 94.06 84 TYR A N 1
ATOM 657 C CA . TYR A 1 84 ? 18.104 1.875 -11.597 1.00 94.06 84 TYR A CA 1
ATOM 658 C C . TYR A 1 84 ? 18.605 1.079 -12.813 1.00 94.06 84 TYR A C 1
ATOM 660 O O . TYR A 1 84 ? 19.287 1.666 -13.656 1.00 94.06 84 TYR A O 1
ATOM 668 N N . ASP A 1 85 ? 18.258 -0.207 -12.932 1.00 97.38 85 ASP A N 1
ATOM 669 C CA . ASP A 1 85 ? 18.557 -1.028 -14.107 1.00 97.38 85 ASP A CA 1
ATOM 670 C C . ASP A 1 85 ? 17.705 -0.599 -15.313 1.00 97.38 85 ASP A C 1
ATOM 672 O O . ASP A 1 85 ? 16.504 -0.349 -15.203 1.00 97.38 85 ASP A O 1
ATOM 676 N N . GLU A 1 86 ? 18.323 -0.528 -16.492 1.00 97.69 86 GLU A N 1
ATOM 677 C CA . GLU A 1 86 ? 17.672 -0.056 -17.719 1.00 97.69 86 GLU A CA 1
ATOM 678 C C . GLU A 1 86 ? 16.476 -0.914 -18.154 1.00 97.69 86 GLU A C 1
ATOM 680 O O . GLU A 1 86 ? 15.537 -0.394 -18.757 1.00 97.69 86 GLU A O 1
ATOM 685 N N . LYS A 1 87 ? 16.469 -2.219 -17.859 1.00 97.75 87 LYS A N 1
ATOM 686 C CA . LYS A 1 87 ? 15.323 -3.085 -18.174 1.00 97.75 87 LYS A CA 1
ATOM 687 C C . LYS A 1 87 ? 14.138 -2.785 -17.264 1.00 97.75 87 LYS A C 1
ATOM 689 O O . LYS A 1 87 ? 13.012 -2.718 -17.747 1.00 97.75 87 LYS A O 1
ATOM 694 N N . VAL A 1 88 ? 14.404 -2.542 -15.981 1.00 97.19 88 VAL A N 1
ATOM 695 C CA . VAL A 1 88 ? 13.369 -2.198 -14.999 1.00 97.19 88 VAL A CA 1
ATOM 696 C C . VAL A 1 88 ? 12.789 -0.819 -15.301 1.00 97.19 88 VAL A C 1
ATOM 698 O O . VAL A 1 88 ? 11.574 -0.666 -15.318 1.00 97.19 88 VAL A O 1
ATOM 701 N N . LYS A 1 89 ? 13.624 0.171 -15.647 1.00 96.50 89 LYS A N 1
ATOM 702 C CA . LYS A 1 89 ? 13.141 1.498 -16.074 1.00 96.50 89 LYS A CA 1
ATOM 703 C C . LYS A 1 89 ? 12.188 1.416 -17.263 1.00 96.50 89 LYS A C 1
ATOM 705 O O . LYS A 1 89 ? 11.160 2.085 -17.259 1.00 96.50 89 LYS A O 1
ATOM 710 N N . LYS A 1 90 ? 12.519 0.601 -18.272 1.00 97.75 90 LYS A N 1
ATOM 711 C CA . LYS A 1 90 ? 11.653 0.394 -19.443 1.00 97.75 90 LYS A CA 1
ATOM 712 C C . LYS A 1 90 ? 10.311 -0.217 -19.057 1.00 97.75 90 LYS A C 1
ATOM 714 O O . LYS A 1 90 ? 9.291 0.266 -19.529 1.00 97.75 90 LYS A O 1
ATOM 719 N N . GLU A 1 91 ? 10.319 -1.222 -18.182 1.00 97.56 91 GLU A N 1
ATOM 720 C CA . GLU A 1 91 ? 9.089 -1.828 -17.666 1.00 97.56 91 GLU A CA 1
ATOM 721 C C . GLU A 1 91 ? 8.233 -0.801 -16.911 1.00 97.56 91 GLU A C 1
ATOM 723 O O . GLU A 1 91 ? 7.046 -0.670 -17.192 1.00 97.56 91 GLU A O 1
ATOM 728 N N . ILE A 1 92 ? 8.837 -0.014 -16.013 1.00 96.44 92 ILE A N 1
ATOM 729 C CA . ILE A 1 92 ? 8.125 1.028 -15.262 1.00 96.44 92 ILE A CA 1
ATOM 730 C C . ILE A 1 92 ? 7.448 2.019 -16.212 1.00 96.44 92 ILE A C 1
ATOM 732 O O . ILE A 1 92 ? 6.274 2.327 -16.020 1.00 96.44 92 ILE A O 1
ATOM 736 N N . VAL A 1 93 ? 8.165 2.503 -17.231 1.00 96.69 93 VAL A N 1
ATOM 737 C CA . VAL A 1 93 ? 7.611 3.433 -18.228 1.00 96.69 93 VAL A CA 1
ATOM 738 C C . VAL A 1 93 ? 6.455 2.791 -18.997 1.00 96.69 93 VAL A C 1
ATOM 740 O O . VAL A 1 93 ? 5.405 3.410 -19.126 1.00 96.69 93 VAL A O 1
ATOM 743 N N . GLU A 1 94 ? 6.601 1.539 -19.438 1.00 97.19 94 GLU A N 1
ATOM 744 C CA . GLU A 1 94 ? 5.543 0.816 -20.154 1.00 97.19 94 GLU A CA 1
ATOM 745 C C . GLU A 1 94 ? 4.255 0.703 -19.324 1.00 97.19 94 GLU A C 1
ATOM 747 O O . GLU A 1 94 ? 3.165 0.987 -19.825 1.00 97.19 94 GLU A O 1
ATOM 752 N N . TYR A 1 95 ? 4.351 0.325 -18.047 1.00 96.38 95 TYR A N 1
ATOM 753 C CA . TYR A 1 95 ? 3.179 0.259 -17.169 1.00 96.38 95 TYR A CA 1
ATOM 754 C C . TYR A 1 95 ? 2.589 1.644 -16.892 1.00 96.38 95 TYR A C 1
ATOM 756 O O . TYR A 1 95 ? 1.365 1.807 -16.940 1.00 96.38 95 TYR A O 1
ATOM 764 N N . TRP A 1 96 ? 3.443 2.642 -16.661 1.00 92.94 96 TRP A N 1
ATOM 765 C CA . TRP A 1 96 ? 3.021 4.012 -16.385 1.00 92.94 96 TRP A CA 1
ATOM 766 C C . TRP A 1 96 ? 2.239 4.623 -17.552 1.00 92.94 96 TRP A C 1
ATOM 768 O O . TRP A 1 96 ? 1.179 5.213 -17.335 1.00 92.94 96 TRP A O 1
ATOM 778 N N . ASP A 1 97 ? 2.696 4.416 -18.789 1.00 94.12 97 ASP A N 1
ATOM 779 C CA . ASP A 1 97 ? 2.017 4.877 -20.010 1.00 94.12 97 ASP A CA 1
ATOM 780 C C . ASP A 1 97 ? 0.625 4.243 -20.190 1.00 94.12 97 ASP A C 1
ATOM 782 O O . ASP A 1 97 ? -0.237 4.794 -20.875 1.00 94.12 97 ASP A O 1
ATOM 786 N N . ASN A 1 98 ? 0.369 3.111 -19.526 1.00 93.38 98 ASN A N 1
ATOM 787 C CA . ASN A 1 98 ? -0.928 2.436 -19.484 1.00 93.38 98 ASN A CA 1
ATOM 788 C C . ASN A 1 98 ? -1.757 2.772 -18.227 1.00 93.38 98 ASN A C 1
ATOM 790 O O . ASN A 1 98 ? -2.781 2.130 -17.980 1.00 93.38 98 ASN A O 1
ATOM 794 N N . GLY A 1 99 ? -1.329 3.753 -17.424 1.00 91.50 99 GLY A N 1
ATOM 795 C CA . GLY A 1 99 ? -2.008 4.164 -16.191 1.00 91.50 99 GLY A CA 1
ATOM 796 C C . GLY A 1 99 ? -1.846 3.186 -15.024 1.00 91.50 99 GLY A C 1
ATOM 797 O O . GLY A 1 99 ? -2.588 3.274 -14.048 1.00 91.50 99 GLY A O 1
ATOM 798 N N . ILE A 1 100 ? -0.895 2.253 -15.109 1.00 95.38 100 ILE A N 1
ATOM 799 C CA . ILE A 1 100 ? -0.637 1.244 -14.082 1.00 95.38 100 ILE A CA 1
ATOM 800 C C . ILE A 1 100 ? 0.564 1.705 -13.251 1.00 95.38 100 ILE A C 1
ATOM 802 O O . ILE A 1 100 ? 1.652 1.945 -13.774 1.00 95.38 100 ILE A O 1
ATOM 806 N N . LYS A 1 101 ? 0.369 1.843 -11.941 1.00 93.31 101 LYS A N 1
ATOM 807 C CA . LYS A 1 101 ? 1.360 2.429 -11.036 1.00 93.31 101 LYS A CA 1
ATOM 808 C C . LYS A 1 101 ? 2.274 1.355 -10.448 1.00 93.31 101 LYS A C 1
ATOM 810 O O . LYS A 1 101 ? 1.785 0.279 -10.104 1.00 93.31 101 LYS A O 1
ATOM 815 N N . PRO A 1 102 ? 3.577 1.621 -10.286 1.00 92.50 102 PRO A N 1
ATOM 816 C CA . PRO A 1 102 ? 4.461 0.740 -9.538 1.00 92.50 102 PRO A CA 1
ATOM 817 C C . PRO A 1 102 ? 4.229 0.883 -8.027 1.00 92.50 102 PRO A C 1
ATOM 819 O O . PRO A 1 102 ? 4.083 1.985 -7.501 1.00 92.50 102 PRO A O 1
ATOM 822 N N . ALA A 1 103 ? 4.242 -0.241 -7.318 1.00 89.81 103 ALA A N 1
ATOM 823 C CA . ALA A 1 103 ? 4.474 -0.316 -5.885 1.00 89.81 103 ALA A CA 1
ATOM 824 C C . ALA A 1 103 ? 5.899 -0.818 -5.659 1.00 89.81 103 ALA A C 1
ATOM 826 O O . ALA A 1 103 ? 6.342 -1.788 -6.279 1.00 89.81 103 ALA A O 1
ATOM 827 N N . PHE A 1 104 ? 6.621 -0.159 -4.765 1.00 88.62 104 PHE A N 1
ATOM 828 C CA . PHE A 1 104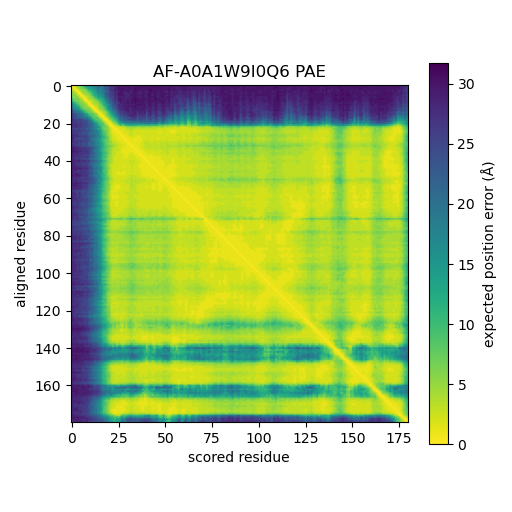 ? 8.034 -0.424 -4.547 1.00 88.62 104 PHE A CA 1
ATOM 829 C C . PHE A 1 104 ? 8.300 -1.042 -3.175 1.00 88.62 104 PHE A C 1
ATOM 831 O O . PHE A 1 104 ? 7.512 -0.891 -2.242 1.00 88.62 104 PHE A O 1
ATOM 838 N N . LYS A 1 105 ? 9.459 -1.689 -3.051 1.00 86.69 105 LYS A N 1
ATOM 839 C CA . LYS A 1 105 ? 10.037 -2.144 -1.782 1.00 86.69 105 LYS A CA 1
ATOM 840 C C . LYS A 1 105 ? 11.562 -2.039 -1.829 1.00 86.69 105 LYS A C 1
ATOM 842 O O . LYS A 1 105 ? 12.146 -1.715 -2.864 1.00 86.69 105 LYS A O 1
ATOM 847 N N . TYR A 1 106 ? 12.208 -2.380 -0.721 1.00 86.94 106 TYR A N 1
ATOM 848 C CA . TYR A 1 106 ? 13.643 -2.648 -0.689 1.00 86.94 106 TYR A CA 1
ATOM 849 C C . TYR A 1 106 ? 13.911 -4.156 -0.743 1.00 86.94 106 TYR A C 1
ATOM 851 O O . TYR A 1 106 ? 13.231 -4.931 -0.069 1.00 86.94 106 TYR A O 1
ATOM 859 N N . ASN A 1 107 ? 14.901 -4.567 -1.538 1.00 89.62 107 ASN A N 1
ATOM 860 C CA . ASN A 1 107 ? 15.399 -5.945 -1.550 1.00 89.62 107 ASN A CA 1
ATOM 861 C C . ASN A 1 107 ? 16.374 -6.213 -0.385 1.00 89.62 107 ASN A C 1
ATOM 863 O O . ASN A 1 107 ? 16.712 -5.321 0.397 1.00 89.62 107 ASN A O 1
ATOM 867 N N . SER A 1 108 ? 16.885 -7.443 -0.289 1.00 90.44 108 SER A N 1
ATOM 868 C CA . SER A 1 108 ? 17.855 -7.854 0.744 1.00 90.44 108 SER A CA 1
ATOM 869 C C . SER A 1 108 ? 19.194 -7.101 0.702 1.00 90.44 108 SER A C 1
ATOM 871 O O . SER A 1 108 ? 19.918 -7.088 1.694 1.00 90.44 108 SER A O 1
ATOM 873 N N . MET A 1 109 ? 19.517 -6.449 -0.419 1.00 92.06 109 MET A N 1
ATOM 874 C CA . MET A 1 109 ? 20.698 -5.593 -0.582 1.00 92.06 109 MET A CA 1
ATOM 875 C C . MET A 1 109 ? 20.409 -4.120 -0.258 1.00 92.06 109 MET A C 1
ATOM 877 O O . MET A 1 109 ? 21.244 -3.259 -0.533 1.00 92.06 109 MET A O 1
ATOM 881 N N . ASN A 1 110 ? 19.233 -3.814 0.301 1.00 87.88 110 ASN A N 1
ATOM 882 C CA . ASN A 1 110 ? 18.764 -2.455 0.562 1.00 87.88 110 ASN A CA 1
ATOM 883 C C . ASN A 1 110 ? 18.718 -1.581 -0.706 1.00 87.88 110 ASN A C 1
ATOM 885 O O . ASN A 1 110 ? 18.911 -0.365 -0.656 1.00 87.88 110 ASN A O 1
ATOM 889 N N . GLN A 1 111 ? 18.467 -2.200 -1.862 1.00 90.50 111 GLN A N 1
ATOM 890 C CA . GLN A 1 111 ? 18.242 -1.497 -3.118 1.00 90.50 111 GLN A CA 1
ATOM 891 C C . GLN A 1 111 ? 16.743 -1.361 -3.382 1.00 90.50 111 GLN A C 1
ATOM 893 O O . GLN A 1 111 ? 15.982 -2.287 -3.089 1.00 90.50 111 GLN A O 1
ATOM 898 N N . PRO A 1 112 ? 16.314 -0.233 -3.962 1.00 90.25 112 PRO A N 1
ATOM 899 C CA . PRO A 1 112 ? 14.927 -0.044 -4.346 1.00 90.25 112 PRO A CA 1
ATOM 900 C C . PRO A 1 112 ? 14.569 -0.908 -5.554 1.00 90.25 112 PRO A C 1
ATOM 902 O O . PRO A 1 112 ? 15.276 -0.872 -6.566 1.00 90.25 112 PRO A O 1
ATOM 905 N N . VAL A 1 113 ? 13.476 -1.662 -5.448 1.00 92.62 113 VAL A N 1
ATOM 906 C CA . VAL A 1 113 ? 12.963 -2.582 -6.477 1.00 92.62 113 VAL A CA 1
ATOM 907 C C . VAL A 1 113 ? 11.454 -2.403 -6.638 1.00 92.62 113 VAL A C 1
ATOM 909 O O . VAL A 1 113 ? 10.773 -1.951 -5.712 1.00 92.62 113 VAL A O 1
ATOM 912 N N . VAL A 1 114 ? 10.916 -2.766 -7.803 1.00 93.50 114 VAL A N 1
ATOM 913 C CA . VAL A 1 114 ? 9.461 -2.889 -7.977 1.00 93.50 114 VAL A CA 1
ATOM 914 C C . VAL A 1 114 ? 9.007 -4.166 -7.271 1.00 93.50 114 VAL A C 1
ATOM 916 O O . VAL A 1 114 ? 9.593 -5.224 -7.482 1.00 93.50 114 VAL A O 1
ATOM 919 N N . ASP A 1 115 ? 7.988 -4.074 -6.418 1.00 91.44 115 ASP A N 1
ATOM 920 C CA . ASP A 1 115 ? 7.343 -5.260 -5.846 1.00 91.44 115 ASP A CA 1
ATOM 921 C C . ASP A 1 115 ? 6.267 -5.785 -6.803 1.00 91.44 115 ASP A C 1
ATOM 923 O O . ASP A 1 115 ? 6.261 -6.958 -7.160 1.00 91.44 115 ASP A O 1
ATOM 927 N N . PHE A 1 116 ? 5.382 -4.901 -7.263 1.00 93.81 116 PHE A N 1
ATOM 928 C CA . PHE A 1 116 ? 4.334 -5.193 -8.242 1.00 93.81 116 PHE A CA 1
ATOM 929 C C . PHE A 1 116 ? 3.796 -3.885 -8.839 1.00 93.81 116 PHE A C 1
ATOM 931 O O . PHE A 1 116 ? 4.117 -2.795 -8.373 1.00 93.81 116 PHE A O 1
ATOM 938 N N . TYR A 1 117 ? 2.939 -3.991 -9.845 1.00 95.25 117 TYR A N 1
ATOM 939 C CA . TYR A 1 117 ? 2.182 -2.893 -10.434 1.00 95.25 117 TYR A CA 1
ATOM 940 C C . TYR A 1 117 ? 0.698 -3.024 -10.109 1.00 95.25 117 TYR A C 1
ATOM 942 O O . TYR A 1 117 ? 0.190 -4.131 -9.924 1.00 95.25 117 TYR A O 1
ATOM 950 N N . TYR A 1 118 ? -0.022 -1.911 -10.058 1.00 95.25 118 TYR A N 1
ATOM 951 C CA . TYR A 1 118 ? -1.439 -1.906 -9.717 1.00 95.25 118 TYR A CA 1
ATOM 952 C C . TYR A 1 118 ? -2.229 -0.844 -10.487 1.00 95.25 118 TYR A C 1
ATOM 954 O O . TYR A 1 118 ? -1.708 0.202 -10.872 1.00 95.25 118 TYR A O 1
ATOM 962 N N . ASP A 1 119 ? -3.505 -1.142 -10.724 1.00 95.94 119 ASP A N 1
ATOM 963 C CA . ASP A 1 119 ? -4.469 -0.261 -11.381 1.00 95.94 119 ASP A CA 1
ATOM 964 C C . ASP A 1 119 ? -5.731 -0.177 -10.514 1.00 95.94 119 ASP A C 1
ATOM 966 O O . ASP A 1 119 ? -6.464 -1.159 -10.365 1.00 95.94 119 ASP A O 1
ATOM 970 N N . VAL A 1 120 ? -5.960 1.004 -9.936 1.00 95.62 120 VAL A N 1
ATOM 971 C CA . VAL A 1 120 ? -7.104 1.304 -9.057 1.00 95.62 120 VAL A CA 1
ATOM 972 C C . VAL A 1 120 ? -8.348 1.754 -9.818 1.00 95.62 120 VAL A C 1
ATOM 974 O O . VAL A 1 120 ? -9.367 2.063 -9.206 1.00 95.62 120 VAL A O 1
ATOM 977 N N . THR A 1 121 ? -8.306 1.780 -11.153 1.00 95.94 121 THR A N 1
ATOM 978 C CA . THR A 1 121 ? -9.475 2.113 -11.972 1.00 95.94 121 THR A CA 1
ATOM 979 C C . THR A 1 121 ? -10.633 1.185 -11.623 1.00 95.94 121 THR A C 1
ATOM 981 O O . THR A 1 121 ? -10.474 -0.035 -11.630 1.00 95.94 121 THR A O 1
ATOM 984 N N . GLY A 1 122 ? -11.798 1.773 -11.345 1.00 95.44 122 GLY A N 1
ATOM 985 C CA . GLY A 1 122 ? -12.998 1.040 -10.940 1.00 95.44 122 GLY A CA 1
ATOM 986 C C . GLY A 1 122 ? -13.124 0.800 -9.434 1.00 95.44 122 GLY A C 1
ATOM 987 O O . GLY A 1 122 ? -14.123 0.227 -9.018 1.00 95.44 122 GLY A O 1
ATOM 988 N N . TYR A 1 123 ? -12.163 1.241 -8.613 1.00 96.00 123 TYR A N 1
ATOM 989 C CA . TYR A 1 123 ? -12.293 1.167 -7.160 1.00 96.00 123 TYR A CA 1
ATOM 990 C C . TYR A 1 123 ? -13.507 1.961 -6.658 1.00 96.00 123 TYR A C 1
ATOM 992 O O . TYR A 1 123 ? -13.654 3.153 -6.932 1.00 96.00 123 TYR A O 1
ATOM 1000 N N . GLU A 1 124 ? -14.341 1.293 -5.866 1.00 95.12 124 GLU A N 1
ATOM 1001 C CA . GLU A 1 124 ? -15.495 1.866 -5.191 1.00 95.12 124 GLU A CA 1
ATOM 1002 C C . GLU A 1 124 ? -15.229 1.965 -3.679 1.00 95.12 124 GLU A C 1
ATOM 1004 O O . GLU A 1 124 ? -15.212 0.939 -2.978 1.00 95.12 124 GLU A O 1
ATOM 1009 N N . PRO A 1 125 ? -15.073 3.187 -3.134 1.00 91.31 125 PRO A N 1
ATOM 1010 C CA . PRO A 1 125 ? -14.875 3.395 -1.706 1.00 91.31 125 PRO A CA 1
ATOM 1011 C C . PRO A 1 125 ? -15.969 2.737 -0.873 1.00 91.31 125 PRO A C 1
ATOM 1013 O O . PRO A 1 125 ? -17.135 2.671 -1.271 1.00 91.31 125 PRO A O 1
ATOM 1016 N N . GLU A 1 126 ? -15.595 2.244 0.301 1.00 89.00 126 GLU A N 1
ATOM 1017 C CA . GLU A 1 126 ? -16.576 1.812 1.291 1.00 89.00 126 GLU A CA 1
ATOM 1018 C C . GLU A 1 126 ? -17.385 3.031 1.781 1.00 89.00 126 GLU A C 1
ATOM 1020 O O . GLU A 1 126 ? -16.891 4.161 1.808 1.00 89.00 126 GLU A O 1
ATOM 1025 N N . ALA A 1 127 ? -18.671 2.827 2.076 1.00 86.62 127 ALA A N 1
ATOM 1026 C CA . ALA A 1 127 ? -19.563 3.916 2.459 1.00 86.62 127 ALA A CA 1
ATOM 1027 C C . ALA A 1 127 ? -19.221 4.445 3.861 1.00 86.62 127 ALA A C 1
ATOM 1029 O O . ALA A 1 127 ? -18.933 3.670 4.765 1.00 86.62 127 ALA A O 1
ATOM 1030 N N . GLY A 1 128 ? -19.325 5.762 4.049 1.00 85.06 128 GLY A N 1
ATOM 1031 C CA . GLY A 1 128 ? -18.965 6.453 5.291 1.00 85.06 128 GLY A CA 1
ATOM 1032 C C . GLY A 1 128 ? -17.747 7.357 5.106 1.00 85.06 128 GLY A C 1
ATOM 1033 O O . GLY A 1 128 ? -16.845 7.058 4.323 1.00 85.06 128 GLY A O 1
ATOM 1034 N N . ASP A 1 129 ? -17.735 8.494 5.796 1.00 77.00 129 ASP A N 1
ATOM 1035 C CA . ASP A 1 129 ? -16.703 9.515 5.593 1.00 77.00 129 ASP A CA 1
ATOM 1036 C C . ASP A 1 129 ? -15.342 9.057 6.130 1.00 77.00 129 ASP A C 1
ATOM 1038 O O . ASP A 1 129 ? -14.315 9.299 5.499 1.00 77.00 129 ASP A O 1
ATOM 1042 N N . GLU A 1 130 ? -15.314 8.307 7.235 1.00 85.94 130 GLU A N 1
ATOM 1043 C CA . GLU A 1 130 ? -14.071 7.766 7.787 1.00 85.94 130 GLU A CA 1
ATOM 1044 C C . GLU A 1 130 ? -13.470 6.656 6.912 1.00 85.94 130 GLU A C 1
ATOM 1046 O O . GLU A 1 130 ? -12.256 6.477 6.902 1.00 85.94 130 GLU A O 1
ATOM 1051 N N . TYR A 1 131 ? -14.286 5.950 6.123 1.00 86.62 131 TYR A N 1
ATOM 1052 C CA . TYR A 1 131 ? -13.817 4.927 5.177 1.00 86.62 131 TYR A CA 1
ATOM 1053 C C . TYR A 1 131 ? -13.129 5.506 3.942 1.00 86.62 131 TYR A C 1
ATOM 1055 O O . TYR A 1 131 ? -12.377 4.804 3.266 1.00 86.62 131 TYR A O 1
ATOM 1063 N N . LYS A 1 132 ? -13.358 6.790 3.663 1.00 91.00 132 LYS A N 1
ATOM 1064 C CA . LYS A 1 132 ? -12.675 7.541 2.606 1.00 91.00 132 LYS A CA 1
ATOM 1065 C C . LYS A 1 132 ? -11.350 8.138 3.076 1.00 91.00 132 LYS A C 1
ATOM 1067 O O . LYS A 1 132 ? -10.570 8.622 2.262 1.00 91.00 132 LYS A O 1
ATOM 1072 N N . ALA A 1 133 ? -11.090 8.129 4.380 1.00 92.25 133 ALA A N 1
ATOM 1073 C CA . ALA A 1 133 ? -9.885 8.715 4.931 1.00 92.25 133 ALA A CA 1
ATOM 1074 C C . ALA A 1 133 ? -8.632 7.860 4.645 1.00 92.25 133 ALA A C 1
ATOM 1076 O O . ALA A 1 133 ? -8.733 6.699 4.240 1.00 92.25 133 ALA A O 1
ATOM 1077 N N . PRO A 1 134 ? -7.428 8.411 4.864 1.00 93.31 134 PRO A N 1
ATOM 1078 C CA . PRO A 1 134 ? -6.201 7.636 4.776 1.00 93.31 134 PRO A CA 1
ATOM 1079 C C . PRO A 1 134 ? -6.041 6.619 5.913 1.00 93.31 134 PRO A C 1
ATOM 1081 O O . PRO A 1 134 ? -6.280 6.929 7.086 1.00 93.31 134 PRO A O 1
ATOM 1084 N N . PHE A 1 135 ? -5.546 5.432 5.566 1.00 93.94 135 PHE A N 1
ATOM 1085 C CA . PHE A 1 135 ? -5.234 4.345 6.492 1.00 93.94 135 PHE A CA 1
ATOM 1086 C C . PHE A 1 135 ? -3.752 4.001 6.469 1.00 93.94 135 PHE A C 1
ATOM 1088 O O . PHE A 1 135 ? -3.123 3.995 5.412 1.00 93.94 135 PHE A O 1
ATOM 1095 N N . TRP A 1 136 ? -3.189 3.659 7.625 1.00 93.44 136 TRP A N 1
ATOM 1096 C CA . TRP A 1 136 ? -1.807 3.187 7.685 1.00 93.44 136 TRP A CA 1
ATOM 1097 C C . TRP A 1 136 ? -1.604 1.857 6.977 1.00 93.44 136 TRP A C 1
ATOM 1099 O O . TRP A 1 136 ? -2.370 0.925 7.205 1.00 93.44 136 TRP A O 1
ATOM 1109 N N . THR A 1 137 ? -0.511 1.744 6.218 1.00 90.75 137 THR A N 1
ATOM 1110 C CA . THR A 1 137 ? 0.008 0.455 5.746 1.00 90.75 137 THR A CA 1
ATOM 1111 C C . THR A 1 137 ? 1.231 0.024 6.560 1.00 90.75 137 THR A C 1
ATOM 1113 O O . THR A 1 137 ? 1.935 0.866 7.110 1.00 90.75 137 THR A O 1
ATOM 1116 N N . ALA A 1 138 ? 1.521 -1.277 6.602 1.00 87.25 138 ALA A N 1
ATOM 1117 C CA . ALA A 1 138 ? 2.736 -1.841 7.198 1.00 87.25 138 ALA A CA 1
ATOM 1118 C C . ALA A 1 138 ? 3.999 -1.634 6.350 1.00 87.25 138 ALA A C 1
ATOM 1120 O O . ALA A 1 138 ? 5.099 -1.964 6.794 1.00 87.25 138 ALA A O 1
ATOM 1121 N N . SER A 1 139 ? 3.855 -1.129 5.125 1.00 79.38 139 SER A N 1
ATOM 1122 C CA . SER A 1 139 ? 4.982 -0.875 4.236 1.00 79.38 139 SER A CA 1
ATOM 1123 C C . SER A 1 139 ? 5.693 0.418 4.631 1.00 79.38 139 SER A C 1
ATOM 1125 O O . SER A 1 139 ? 5.072 1.469 4.819 1.00 79.38 139 SER A O 1
ATOM 1127 N N . THR A 1 140 ? 7.018 0.360 4.699 1.00 68.88 140 THR A N 1
ATOM 1128 C CA . THR A 1 140 ? 7.866 1.531 4.911 1.00 68.88 140 THR A CA 1
ATOM 1129 C C . THR A 1 140 ? 8.413 2.032 3.573 1.00 68.88 140 THR A C 1
ATOM 1131 O O . THR A 1 140 ? 8.997 1.271 2.814 1.00 68.88 140 THR A O 1
ATOM 1134 N N . GLY A 1 141 ? 8.221 3.327 3.318 1.00 61.72 141 GLY A N 1
ATOM 1135 C CA . GLY A 1 141 ? 8.924 4.167 2.345 1.00 61.72 141 GLY A CA 1
ATOM 1136 C C . GLY A 1 141 ? 8.720 3.856 0.867 1.00 61.72 141 GLY A C 1
ATOM 1137 O O . GLY A 1 141 ? 9.056 2.780 0.391 1.00 61.72 141 GLY A O 1
ATOM 1138 N N . ASP A 1 142 ? 8.295 4.866 0.105 1.00 59.72 142 ASP A N 1
ATOM 1139 C CA . ASP A 1 142 ? 8.561 4.893 -1.333 1.00 59.72 142 ASP A CA 1
ATOM 1140 C C . ASP A 1 142 ? 10.057 5.198 -1.530 1.00 59.72 142 ASP A C 1
ATOM 1142 O O . ASP A 1 142 ? 10.526 6.257 -1.091 1.00 59.72 142 ASP A O 1
ATOM 1146 N N . PRO A 1 143 ? 10.826 4.322 -2.191 1.00 54.31 143 PRO A N 1
ATOM 1147 C CA . PRO A 1 143 ? 12.247 4.546 -2.396 1.00 54.31 143 PRO A CA 1
ATOM 1148 C C . PRO A 1 143 ? 12.576 5.814 -3.189 1.00 54.31 143 PRO A C 1
ATOM 1150 O O . PRO A 1 143 ? 13.689 6.326 -3.074 1.00 54.31 143 PRO A O 1
ATOM 1153 N N . SER A 1 144 ? 11.623 6.347 -3.955 1.00 54.62 144 SER A N 1
ATOM 1154 C CA . SER A 1 144 ? 11.752 7.599 -4.707 1.00 54.62 144 SER A CA 1
ATOM 1155 C C . SER A 1 144 ? 11.749 8.841 -3.806 1.00 54.62 144 SER A C 1
ATOM 1157 O O . SER A 1 144 ? 12.234 9.894 -4.218 1.00 54.62 144 SER A O 1
ATOM 1159 N N . TYR A 1 145 ? 11.225 8.745 -2.576 1.00 49.78 145 TYR A N 1
ATOM 1160 C CA . TYR A 1 145 ? 11.008 9.897 -1.685 1.00 49.78 145 TYR A CA 1
ATOM 1161 C C . TYR A 1 145 ? 11.703 9.786 -0.311 1.00 49.78 145 TYR A C 1
ATOM 1163 O O . TYR A 1 145 ? 11.559 10.692 0.523 1.00 49.78 145 TYR A O 1
ATOM 1171 N N . GLY A 1 146 ? 12.506 8.733 -0.097 1.00 60.72 146 GLY A N 1
ATOM 1172 C CA . GLY A 1 146 ? 13.238 8.435 1.144 1.00 60.72 146 GLY A CA 1
ATOM 1173 C C . GLY A 1 146 ? 12.497 7.463 2.076 1.00 60.72 146 GLY A C 1
ATOM 1174 O O . GLY A 1 146 ? 11.460 6.912 1.722 1.00 60.72 146 GLY A O 1
ATOM 1175 N N . HIS A 1 147 ? 13.008 7.254 3.298 1.00 62.06 147 HIS A N 1
ATOM 1176 C CA . HIS A 1 147 ? 12.348 6.434 4.331 1.00 62.06 147 HIS A CA 1
ATOM 1177 C C . HIS A 1 147 ? 11.093 7.142 4.896 1.00 62.06 147 HIS A C 1
ATOM 1179 O O . HIS A 1 147 ? 11.114 7.679 6.002 1.00 62.06 147 HIS A O 1
ATOM 1185 N N . GLY A 1 148 ? 10.019 7.215 4.106 1.00 72.06 148 GLY A N 1
ATOM 1186 C CA . GLY A 1 148 ? 8.688 7.667 4.536 1.00 72.06 148 GLY A CA 1
ATOM 1187 C C . GLY A 1 148 ? 7.813 6.517 5.040 1.00 72.06 148 GLY A C 1
ATOM 1188 O O . GLY A 1 148 ? 8.239 5.368 5.057 1.00 72.06 148 GLY A O 1
ATOM 1189 N N . TYR A 1 149 ? 6.571 6.798 5.420 1.00 83.00 149 TYR A N 1
ATOM 1190 C CA . TYR A 1 149 ? 5.553 5.766 5.647 1.00 83.00 149 TYR A CA 1
ATOM 1191 C C . TYR A 1 149 ? 4.503 5.812 4.537 1.00 83.00 149 TYR A C 1
ATOM 1193 O O . TYR A 1 149 ? 4.188 6.896 4.037 1.00 83.00 149 TYR A O 1
ATOM 1201 N N . LEU A 1 150 ? 3.974 4.646 4.157 1.00 87.62 150 LEU A N 1
ATOM 1202 C CA . LEU A 1 150 ? 2.925 4.541 3.146 1.00 87.62 150 LEU A CA 1
ATOM 1203 C C . LEU A 1 150 ? 1.536 4.483 3.800 1.00 87.62 150 LEU A C 1
ATOM 1205 O O . LEU A 1 150 ? 1.335 3.820 4.824 1.00 87.62 150 LEU A O 1
ATOM 1209 N N . ILE A 1 151 ? 0.571 5.137 3.163 1.00 92.06 151 ILE A N 1
ATOM 1210 C CA . ILE A 1 151 ? -0.855 5.090 3.498 1.00 92.06 151 ILE A CA 1
ATOM 1211 C C . ILE A 1 151 ? -1.668 4.577 2.314 1.00 92.06 151 ILE A C 1
ATOM 1213 O O . ILE A 1 151 ? -1.305 4.792 1.159 1.00 92.06 151 ILE A O 1
ATOM 1217 N N . PHE A 1 152 ? -2.783 3.927 2.616 1.00 94.12 152 PHE A N 1
ATOM 1218 C CA . PHE A 1 152 ? -3.840 3.621 1.665 1.00 94.12 152 PHE A CA 1
ATOM 1219 C C . PHE A 1 152 ? -4.869 4.750 1.678 1.00 94.12 152 PHE A C 1
ATOM 1221 O O . PHE A 1 152 ? -5.357 5.133 2.742 1.00 94.12 152 PHE A O 1
ATOM 1228 N N . LEU A 1 153 ? -5.189 5.292 0.510 1.00 94.75 153 LEU A N 1
ATOM 1229 C CA . LEU A 1 153 ? -6.180 6.346 0.338 1.00 94.75 153 LEU A CA 1
ATOM 1230 C C . LEU A 1 153 ? -7.564 5.709 0.190 1.00 94.75 153 LEU A C 1
ATOM 1232 O O . LEU A 1 153 ? -7.906 5.183 -0.868 1.00 94.75 153 LEU A O 1
ATOM 1236 N N . GLY A 1 154 ? -8.363 5.726 1.261 1.00 93.81 154 GLY A N 1
ATOM 1237 C CA . GLY A 1 154 ? -9.659 5.042 1.296 1.00 93.81 154 GLY A CA 1
ATOM 1238 C C . GLY A 1 154 ? -10.665 5.522 0.244 1.00 93.81 154 GLY A C 1
ATOM 1239 O O . GLY A 1 154 ? -11.526 4.749 -0.176 1.00 93.81 154 GLY A O 1
ATOM 1240 N N . ASP A 1 155 ? -10.535 6.766 -0.216 1.00 94.69 155 ASP A N 1
ATOM 1241 C CA . ASP A 1 155 ? -11.377 7.410 -1.229 1.00 94.69 155 ASP A CA 1
ATOM 1242 C C . ASP A 1 155 ? -11.044 7.032 -2.679 1.00 94.69 155 ASP A C 1
ATOM 1244 O O . ASP A 1 155 ? -11.877 7.221 -3.564 1.00 94.69 155 ASP A O 1
ATOM 1248 N N . SER A 1 156 ? -9.848 6.505 -2.930 1.00 94.69 156 SER A N 1
ATOM 1249 C CA . SER A 1 156 ? -9.321 6.272 -4.281 1.00 94.69 156 SER A CA 1
ATOM 1250 C C . SER A 1 156 ? -8.732 4.878 -4.477 1.00 94.69 156 SER A C 1
ATOM 1252 O O . SER A 1 156 ? -8.507 4.466 -5.612 1.00 94.69 156 SER A O 1
ATOM 1254 N N . GLY A 1 157 ? -8.508 4.131 -3.394 1.00 93.25 157 GLY A N 1
ATOM 1255 C CA . GLY A 1 157 ? -7.926 2.792 -3.432 1.00 93.25 157 GLY A CA 1
ATOM 1256 C C . GLY A 1 157 ? -6.416 2.796 -3.664 1.00 93.25 157 GLY A C 1
ATOM 1257 O O . GLY A 1 157 ? -5.825 1.740 -3.881 1.00 93.25 157 GLY A O 1
ATOM 1258 N N . ASP A 1 158 ? -5.804 3.978 -3.658 1.00 93.69 158 ASP A N 1
ATOM 1259 C CA . ASP A 1 158 ? -4.422 4.215 -4.057 1.00 93.69 158 ASP A CA 1
ATOM 1260 C C . ASP A 1 158 ? -3.453 4.135 -2.868 1.00 93.69 158 ASP A C 1
ATOM 1262 O O . ASP A 1 158 ? -3.860 4.196 -1.706 1.00 93.69 158 ASP A O 1
ATOM 1266 N N . ILE A 1 159 ? -2.154 4.023 -3.148 1.00 91.56 159 ILE A N 1
ATOM 1267 C CA . ILE A 1 159 ? -1.093 4.043 -2.137 1.00 91.56 159 ILE A CA 1
ATOM 1268 C C . ILE A 1 159 ? -0.297 5.343 -2.271 1.00 91.56 159 ILE A C 1
ATOM 1270 O O . ILE A 1 159 ? 0.185 5.681 -3.348 1.00 91.56 159 ILE A O 1
ATOM 1274 N N . SER A 1 160 ? -0.114 6.066 -1.164 1.00 86.69 160 SER A N 1
ATOM 1275 C CA . SER A 1 160 ? 0.638 7.328 -1.127 1.00 86.69 160 SER A CA 1
ATOM 1276 C C . SER A 1 160 ? 1.742 7.300 -0.072 1.00 86.69 160 SER A C 1
ATOM 1278 O O . SER A 1 160 ? 1.552 6.766 1.020 1.00 86.69 160 SER A O 1
ATOM 1280 N N . GLY A 1 161 ? 2.908 7.870 -0.396 1.00 71.88 161 GLY A N 1
ATOM 1281 C CA . GLY A 1 161 ? 4.141 7.723 0.390 1.00 71.88 161 GLY A CA 1
ATOM 1282 C C . GLY A 1 161 ? 4.679 8.971 1.081 1.00 71.88 161 GLY A C 1
ATOM 1283 O O . GLY A 1 161 ? 5.874 9.035 1.364 1.00 71.88 161 GLY A O 1
ATOM 1284 N N . TRP A 1 162 ? 3.846 9.980 1.343 1.00 63.34 162 TRP A N 1
ATOM 1285 C CA . TRP A 1 162 ? 4.350 11.308 1.721 1.00 63.34 162 TRP A CA 1
ATOM 1286 C C . TRP A 1 162 ? 4.231 11.688 3.201 1.00 63.34 162 TRP A C 1
ATOM 1288 O O . TRP A 1 162 ? 4.165 12.870 3.533 1.00 63.34 162 TRP A O 1
ATOM 1298 N N . ILE A 1 163 ? 4.229 10.721 4.121 1.00 63.84 163 ILE A N 1
ATOM 1299 C CA . ILE A 1 163 ? 4.140 11.041 5.550 1.00 63.84 163 ILE A CA 1
ATOM 1300 C C . ILE A 1 163 ? 5.521 10.985 6.206 1.00 63.84 163 ILE A C 1
ATOM 1302 O O . ILE A 1 163 ? 6.065 9.914 6.484 1.00 63.84 163 ILE A O 1
ATOM 1306 N N . ARG A 1 164 ? 6.096 12.173 6.442 1.00 60.84 164 ARG A N 1
ATOM 1307 C CA . ARG A 1 164 ? 7.370 12.362 7.147 1.00 60.84 164 ARG A CA 1
ATOM 1308 C C . ARG A 1 164 ? 7.112 12.573 8.637 1.00 60.84 164 ARG A C 1
ATOM 1310 O O . ARG A 1 164 ? 6.631 13.627 9.038 1.00 60.84 164 ARG A O 1
ATOM 1317 N N . GLY A 1 165 ? 7.484 11.588 9.447 1.00 60.56 165 GLY A N 1
ATOM 1318 C CA . GLY A 1 165 ? 7.538 11.712 10.904 1.00 60.56 165 GLY A CA 1
ATOM 1319 C C . GLY A 1 165 ? 6.631 10.732 11.639 1.00 60.56 165 GLY A C 1
ATOM 1320 O O . GLY A 1 165 ? 5.474 10.531 11.270 1.00 60.56 165 GLY A O 1
ATOM 1321 N N . ASN A 1 166 ? 7.173 10.164 12.718 1.00 64.31 166 ASN A N 1
ATOM 1322 C CA . ASN A 1 166 ? 6.492 9.202 13.586 1.00 64.31 166 ASN A CA 1
ATOM 1323 C C . ASN A 1 166 ? 5.264 9.784 14.302 1.00 64.31 166 ASN A C 1
ATOM 1325 O O . ASN A 1 166 ? 4.493 9.014 14.847 1.00 64.31 166 ASN A O 1
ATOM 1329 N N . ASP A 1 167 ? 5.061 11.103 14.307 1.00 72.81 167 ASP A N 1
ATOM 1330 C CA . ASP A 1 167 ? 3.948 11.739 15.029 1.00 72.81 167 ASP A CA 1
ATOM 1331 C C . ASP A 1 167 ? 2.685 11.913 14.182 1.00 72.81 167 ASP A C 1
ATOM 1333 O O . ASP A 1 167 ? 1.631 12.288 14.701 1.00 72.81 167 ASP A O 1
ATOM 1337 N N . SER A 1 168 ? 2.775 11.647 12.878 1.00 86.12 168 SER A N 1
ATOM 1338 C CA . SER A 1 168 ? 1.604 11.685 12.007 1.00 86.12 168 SER A CA 1
ATOM 1339 C C . SER A 1 168 ? 0.605 10.620 12.432 1.00 86.12 168 SER A C 1
ATOM 1341 O O . SER A 1 168 ? 0.995 9.532 12.853 1.00 86.12 168 SER A O 1
ATOM 1343 N N . LYS A 1 169 ? -0.689 10.925 12.319 1.00 90.56 169 LYS A N 1
ATOM 1344 C CA . LYS A 1 169 ? -1.756 10.019 12.738 1.00 90.56 169 LYS A CA 1
ATOM 1345 C C . LYS A 1 169 ? -2.726 9.762 11.601 1.00 90.56 169 LYS A C 1
ATOM 1347 O O . LYS A 1 169 ? -3.164 10.704 10.952 1.00 90.56 169 LYS A O 1
ATOM 1352 N N . ASN A 1 170 ? -3.077 8.498 11.410 1.00 93.06 170 ASN A N 1
ATOM 1353 C CA . ASN A 1 170 ? -4.071 8.059 10.438 1.00 93.06 170 ASN A CA 1
ATOM 1354 C C . ASN A 1 170 ? -4.997 7.032 11.081 1.00 93.06 170 ASN A C 1
ATOM 1356 O O . ASN A 1 170 ? -4.721 6.521 12.174 1.00 93.06 170 ASN A O 1
ATOM 1360 N N . TYR A 1 171 ? -6.096 6.743 10.392 1.00 94.81 171 TYR A N 1
ATOM 1361 C CA . TYR A 1 171 ? -6.999 5.684 10.801 1.00 94.81 171 TYR A CA 1
ATOM 1362 C C . TYR A 1 171 ? -6.324 4.324 10.652 1.00 94.81 171 TYR A C 1
ATOM 1364 O O . TYR A 1 171 ? -5.411 4.126 9.843 1.00 94.81 171 TYR A O 1
ATOM 1372 N N . VAL A 1 172 ? -6.796 3.367 11.444 1.00 94.12 172 VAL A N 1
ATOM 1373 C CA . VAL A 1 172 ? -6.238 2.018 11.474 1.00 94.12 172 VAL A CA 1
ATOM 1374 C C . VAL A 1 172 ? -7.332 1.013 11.175 1.00 94.12 172 VAL A C 1
ATOM 1376 O O . VAL A 1 172 ? -8.375 0.990 11.827 1.00 94.12 172 VAL A O 1
ATOM 1379 N N . ARG A 1 173 ? -7.046 0.158 10.198 1.00 94.69 173 ARG A N 1
ATOM 1380 C CA . ARG A 1 173 ? -7.694 -1.135 9.997 1.00 94.69 173 ARG A CA 1
ATOM 1381 C C . ARG A 1 173 ? -6.600 -2.182 10.087 1.00 94.69 173 ARG A C 1
ATOM 1383 O O . ARG A 1 173 ? -5.475 -1.920 9.671 1.00 94.69 173 ARG A O 1
ATOM 1390 N N . CYS A 1 174 ? -6.921 -3.347 10.620 1.00 95.25 174 CYS A N 1
ATOM 1391 C CA . CYS A 1 174 ? -5.999 -4.471 10.651 1.00 95.25 174 CYS A CA 1
ATOM 1392 C C . CYS A 1 174 ? -6.475 -5.545 9.676 1.00 95.25 174 CYS A C 1
ATOM 1394 O O . CYS A 1 174 ? -7.673 -5.672 9.427 1.00 95.25 174 CYS A O 1
ATOM 1396 N N . VAL A 1 175 ? -5.559 -6.352 9.159 1.00 94.56 175 VAL A N 1
ATOM 1397 C CA . VAL A 1 175 ? -5.923 -7.620 8.530 1.00 94.56 175 VAL A CA 1
ATOM 1398 C C . VAL A 1 175 ? -6.269 -8.595 9.641 1.00 94.56 175 VAL A C 1
ATOM 1400 O O . VAL A 1 175 ? -5.482 -8.788 10.571 1.00 94.56 175 VAL A O 1
ATOM 1403 N N . VAL A 1 176 ? -7.457 -9.188 9.561 1.00 91.94 176 VAL A N 1
ATOM 1404 C CA . VAL A 1 176 ? -7.883 -10.225 10.498 1.00 91.94 176 VAL A CA 1
ATOM 1405 C C . VAL A 1 176 ? -6.957 -11.422 10.328 1.00 91.94 176 VAL A C 1
ATOM 1407 O O . VAL A 1 176 ? -6.807 -11.938 9.219 1.00 91.94 176 VAL A O 1
ATOM 1410 N N . GLY A 1 177 ? -6.318 -11.851 11.417 1.00 80.44 177 GLY A N 1
ATOM 1411 C CA . GLY A 1 177 ? -5.415 -12.994 11.388 1.00 80.44 177 GLY A CA 1
ATOM 1412 C C . GLY A 1 177 ? -6.141 -14.242 10.883 1.00 80.44 177 GLY A C 1
ATOM 1413 O O . GLY A 1 177 ? -6.981 -14.803 11.585 1.00 80.44 177 GLY A O 1
ATOM 1414 N N . GLN A 1 178 ? -5.816 -14.697 9.670 1.00 57.03 178 GLN A N 1
ATOM 1415 C CA . GLN A 1 178 ? -6.203 -16.031 9.228 1.00 57.03 178 GLN A CA 1
ATOM 1416 C C . GLN A 1 178 ? -5.313 -17.016 9.974 1.00 57.03 178 GLN A C 1
ATOM 1418 O O . GLN A 1 178 ? -4.099 -17.035 9.774 1.00 57.03 178 GLN A O 1
ATOM 1423 N N . HIS A 1 179 ? -5.907 -17.803 10.866 1.00 38.28 179 HIS A N 1
ATOM 1424 C CA . HIS A 1 179 ? -5.227 -18.943 11.462 1.00 38.28 179 HIS A CA 1
ATOM 1425 C C . HIS A 1 179 ? -4.609 -19.799 10.341 1.00 38.28 179 HIS A C 1
ATOM 1427 O O . HIS A 1 179 ? -5.333 -20.401 9.549 1.00 38.28 179 HIS A O 1
ATOM 1433 N N . ARG A 1 180 ? -3.274 -19.801 10.264 1.00 39.22 180 ARG A N 1
ATOM 1434 C CA . ARG A 1 180 ? -2.494 -20.897 9.689 1.00 39.22 180 ARG A CA 1
ATOM 1435 C C . ARG A 1 180 ? -2.159 -21.872 10.803 1.00 39.22 180 ARG A C 1
ATOM 1437 O O . ARG A 1 180 ? -1.815 -21.383 11.904 1.00 39.22 180 ARG A O 1
#

Sequence (180 aa):
MINRIAFVGIFIFLGLNSLAADVQLTDILRDETGKPLLLNIVDSHLICARNKNHLPSSREFLLYAVKRGAKKIVETNFPEISIYDEKVKKEIVEYWDNGIKPAFKYNSMNQPVVDFYYDVTGYEPEAGDEYKAPFWTASTGDPSYGHGYLIFLGDSGDISGWIRGNDSKNYVRCVVGQHR

Radius of gyration: 20.58 Å; Cα contacts (8 Å, |Δi|>4): 337; chains: 1; bounding box: 42×60×69 Å

Foldseek 3Di:
DDDDDDPPPDPPPPPPPPCLPPFDKDPWDADPVRHGDWAFPVVLQVVQVVQVFGFAALVSLLSVQVVQFWDDKFADPDPQDACPDPVNVVVQVVCVVVVKHFDWAADPVRGIDTGIIGGSPGGDADDDPLLQWKEFHPGFADPVVPGFGWIQRRNRSDIDGPHPDRPGIHITMTGDDDDD

Mean predicted aligned error: 8.75 Å

pLDDT: mean 83.38, std 18.1, range [37.31, 97.75]

Secondary structure (DSSP, 8-state):
-----------------------PBPPPPB-TTSPBPEE-HHHHHHHHHHTT-BPPPHHHHHHHHHHTT--EEEE-SSTT-BTTSHHHHHHHHHHHHTTPEEEEEE-TTS-EEEEEEEE-TT--PPSSTGGGSEEEEEEE--TTT-S-EEEEETTTTEEEEEE-STT--EE---B-----

Solvent-accessible surface area (backbone atoms only — not comparable to full-atom values): 10242 Å² total; per-residue (Å²): 142,80,89,78,83,80,82,81,80,78,80,78,80,79,72,79,76,70,81,68,73,84,69,45,66,49,69,73,41,54,47,99,86,68,46,76,42,67,37,25,68,70,55,41,43,51,56,20,45,75,71,61,21,37,41,29,37,62,66,49,50,42,56,42,22,37,78,36,42,12,68,46,75,45,76,53,96,51,71,73,43,40,54,84,40,70,68,46,43,52,50,53,51,58,38,46,79,68,68,28,44,80,41,60,38,69,38,98,84,72,39,46,15,51,61,28,32,38,30,43,61,65,39,52,52,57,86,58,76,75,44,35,38,51,26,51,32,61,41,71,19,38,69,92,77,42,94,21,38,29,28,36,33,27,60,54,46,41,79,47,43,84,48,83,60,78,82,51,62,33,36,41,43,24,31,58,57,74,87,124

Nearest PDB structures (foldseek):
  8oxd-assembly1_A  TM=5.708E-01  e=2.446E+00  Homo sapiens
  6y2d-assembly2_B  TM=3.972E-01  e=5.088E+00  Homo sapiens
  4etz-assembly1_A  TM=2.489E-01  e=9.217E-01  Pseudomonas aeruginosa PAO1
  3cgz-assembly3_C  TM=3.172E-01  e=6.902E+00  Salmonella enterica subsp. enterica serovar Typhimurium
  8umt-assembly1_A  TM=2.113E-01  e=2.764E+00  Homo sapiens